Protein AF-N6ZWN7-F1 (afdb_monomer_lite)

Radius of gyration: 34.41 Å; chains: 1; bounding box: 104×47×144 Å

Organism: NCBI:txid1234382

Secondary structure (DSSP, 8-state):
-----------------TTTHHHHHHHHHHHHHTT----HHHHHHHTT--THHHHHHHHHHHHH-GGGHHHHHHHHHHH-GGGHHHHHHHHHHH-GGGHHHHHHHHHHH-GGGHHHHHHHHHHH-GGGHHHHHHHHHHH-GGGHHHHHHHHHHH-GGGHHHHHHHHHHHS-GGGHHHHHHHHHHH-GGGHHHHHHHHHTTS-------------PPPPPPP--------------

Sequence (235 aa):
MRKTLIALSLVGSLSFGTTTALADEALVAALQLAGVELTNAQIAELGAAKGDAIAQAVARLVTASPAKAAAIAAAAVSAAPAQAAAITAAAVTAAPALAATITAAAVTAAPTQATAITAAAVTAAPSQAATITAAAVTAAPAQATAITAAAVTAAPAQAAAVTQAAVAAAPSEQAAAITQAAVGAAPEQAGAIQTAVAAVAPA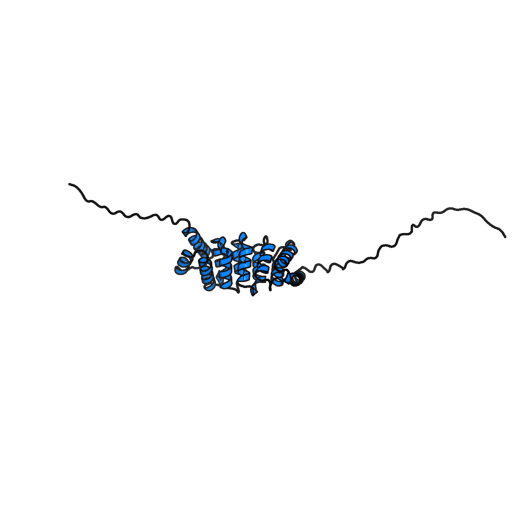SSPASAPNASAPPAPSVPSSNGGAGGNSASPS

Foldseek 3Di:
DDDDDDDDDDDPDPPCPPPPQVLLVQLVVQCVVLVQDDDPVLSVQSSPQDQLSLLQSLLVSCLVPVVSLLSNLLSSCLSPVVNSLSNLLSSCLSPVVCSLSNLLSSCLSHVVCLLSNLLSSCLSRVVCLLSNLLSSCLSHVVCLQSSLLSSCLSHVVCLQSNLLSSCLNHDVVCNVSNLVSSCVSRVVCNVSNVVSNVVNPDCPDPPPDPPPPDDDDDDDDDDDDDDDDDDDDDD

Structure (mmCIF, N/CA/C/O backbone):
data_AF-N6ZWN7-F1
#
_entry.id   AF-N6ZWN7-F1
#
loop_
_atom_site.group_PDB
_atom_site.id
_atom_site.type_symbol
_atom_site.label_atom_id
_atom_site.label_alt_id
_atom_site.label_comp_id
_atom_site.label_asym_id
_atom_site.label_entity_id
_atom_site.label_seq_id
_atom_site.pdbx_PDB_ins_code
_atom_site.Cartn_x
_atom_site.Cartn_y
_atom_site.Cartn_z
_atom_site.occupancy
_atom_site.B_iso_or_equiv
_atom_site.auth_seq_id
_atom_site.auth_comp_id
_atom_site.auth_asym_id
_atom_site.auth_atom_id
_atom_site.pdbx_PDB_model_num
ATOM 1 N N . MET A 1 1 ? 59.901 32.461 -45.302 1.00 39.56 1 MET A N 1
ATOM 2 C CA . MET A 1 1 ? 58.644 33.178 -45.627 1.00 39.56 1 MET A CA 1
ATOM 3 C C . MET A 1 1 ? 57.498 32.225 -45.299 1.00 39.56 1 MET A C 1
ATOM 5 O O . MET A 1 1 ? 57.457 31.155 -45.871 1.00 39.56 1 MET A O 1
ATOM 9 N N . ARG A 1 2 ? 56.896 32.354 -44.113 1.00 43.41 2 ARG A N 1
ATOM 10 C CA . ARG A 1 2 ? 55.601 33.009 -43.832 1.00 43.41 2 ARG A CA 1
ATOM 11 C C . ARG A 1 2 ? 54.365 32.238 -44.345 1.00 43.41 2 ARG A C 1
ATOM 13 O O . ARG A 1 2 ? 54.059 32.306 -45.524 1.00 43.41 2 ARG A O 1
ATOM 20 N N . LYS A 1 3 ? 53.611 31.747 -43.345 1.00 45.84 3 LYS A N 1
ATOM 21 C CA . LYS A 1 3 ? 52.141 31.662 -43.225 1.00 45.84 3 LYS A CA 1
ATOM 22 C C . LYS A 1 3 ? 51.441 30.430 -43.813 1.00 45.84 3 LYS A C 1
ATOM 24 O O . LYS A 1 3 ? 51.004 30.445 -44.955 1.00 45.84 3 LYS A O 1
ATOM 29 N N . THR A 1 4 ? 51.150 29.479 -42.929 1.00 50.81 4 THR A N 1
ATOM 30 C CA . THR A 1 4 ? 49.956 28.628 -43.019 1.00 50.81 4 THR A CA 1
ATOM 31 C C . THR A 1 4 ? 49.083 28.936 -41.807 1.00 50.81 4 THR A C 1
ATOM 33 O O . THR A 1 4 ? 49.456 28.673 -40.666 1.00 50.81 4 THR A O 1
ATOM 36 N N . LEU A 1 5 ? 47.961 29.602 -42.071 1.00 50.19 5 LEU A N 1
ATOM 37 C CA . LEU A 1 5 ? 46.874 29.852 -41.134 1.00 50.19 5 LEU A CA 1
ATOM 38 C C . LEU A 1 5 ? 46.028 28.579 -41.064 1.00 50.19 5 LEU A C 1
ATOM 40 O O . LEU A 1 5 ? 45.501 28.158 -42.090 1.00 50.19 5 LEU A O 1
ATOM 44 N N . ILE A 1 6 ? 45.865 27.999 -39.877 1.00 56.47 6 ILE A N 1
ATOM 45 C CA . ILE A 1 6 ? 44.762 27.075 -39.600 1.00 56.47 6 ILE A CA 1
ATOM 46 C C . ILE A 1 6 ? 43.982 27.674 -38.438 1.00 56.47 6 ILE A C 1
ATOM 48 O O . ILE A 1 6 ? 44.358 27.563 -37.275 1.00 56.47 6 ILE A O 1
ATOM 52 N N . ALA A 1 7 ? 42.910 28.371 -38.801 1.00 51.91 7 ALA A N 1
ATOM 53 C CA . ALA A 1 7 ? 41.784 28.610 -37.926 1.00 51.91 7 ALA A CA 1
ATOM 54 C C . ALA A 1 7 ? 40.823 27.433 -38.112 1.00 51.91 7 ALA A C 1
ATOM 56 O O . ALA A 1 7 ? 40.320 27.231 -39.215 1.00 51.91 7 ALA A O 1
ATOM 57 N N . LEU A 1 8 ? 40.556 26.681 -37.047 1.00 35.88 8 LEU A N 1
ATOM 58 C CA . LEU A 1 8 ? 39.276 26.001 -36.898 1.00 35.88 8 LEU A CA 1
ATOM 59 C C . LEU A 1 8 ? 38.947 25.881 -35.413 1.00 35.88 8 LEU A C 1
ATOM 61 O O . LEU A 1 8 ? 39.350 24.955 -34.715 1.00 35.88 8 LEU A O 1
ATOM 65 N N . SER A 1 9 ? 38.228 26.890 -34.943 1.00 53.00 9 SER A N 1
ATOM 66 C CA . SER A 1 9 ? 37.420 26.844 -33.738 1.00 53.00 9 SER A CA 1
ATOM 67 C C . SER A 1 9 ? 36.384 25.729 -33.876 1.00 53.00 9 SER A C 1
ATOM 69 O O . SER A 1 9 ? 35.673 25.720 -34.877 1.00 53.00 9 SER A O 1
ATOM 71 N N . LEU A 1 10 ? 36.190 24.889 -32.857 1.00 41.81 10 LEU A N 1
ATOM 72 C CA . LEU A 1 10 ? 34.827 24.645 -32.391 1.00 41.81 10 LEU A CA 1
ATOM 73 C C . LEU A 1 10 ? 34.803 24.161 -30.944 1.00 41.81 10 LEU A C 1
ATOM 75 O O . LEU A 1 10 ? 35.435 23.186 -30.554 1.00 41.81 10 LEU A O 1
ATOM 79 N N . VAL A 1 11 ? 34.042 24.924 -30.178 1.00 49.56 11 VAL A N 1
ATOM 80 C CA . VAL A 1 11 ? 33.682 24.762 -28.782 1.00 49.56 11 VAL A CA 1
ATOM 81 C C . VAL A 1 11 ? 33.018 23.400 -28.582 1.00 49.56 11 VAL A C 1
ATOM 83 O O . VAL A 1 11 ? 31.880 23.188 -28.989 1.00 49.56 11 VAL A O 1
ATOM 86 N N . GLY A 1 12 ? 33.728 22.475 -27.940 1.00 38.16 12 GLY A N 1
ATOM 87 C CA . GLY A 1 12 ? 33.109 21.334 -27.278 1.00 38.16 12 GLY A CA 1
ATOM 88 C C . GLY A 1 12 ? 32.526 21.824 -25.963 1.00 38.16 12 GLY A C 1
ATOM 89 O O . GLY A 1 12 ? 33.225 21.870 -24.955 1.00 38.16 12 GLY A O 1
ATOM 90 N N . SER A 1 13 ? 31.277 22.274 -26.000 1.00 49.28 13 SER A N 1
ATOM 91 C CA . SER A 1 13 ? 30.503 22.656 -24.825 1.00 49.28 13 SER A CA 1
ATOM 92 C C . SER A 1 13 ? 30.503 21.499 -23.826 1.00 49.28 13 SER A C 1
ATOM 94 O O . SER A 1 13 ? 29.800 20.509 -24.023 1.00 49.28 13 SER A O 1
ATOM 96 N N . LEU A 1 14 ? 31.269 21.617 -22.738 1.00 45.16 14 LEU A N 1
ATOM 97 C CA . LEU A 1 14 ? 31.008 20.844 -21.528 1.00 45.16 14 LEU A CA 1
ATOM 98 C C . LEU A 1 14 ? 29.687 21.362 -20.950 1.00 45.16 14 LEU A C 1
ATOM 100 O O . LEU A 1 14 ? 29.658 22.245 -20.093 1.00 45.16 14 LEU A O 1
ATOM 104 N N . SER A 1 15 ? 28.576 20.847 -21.471 1.00 47.09 15 SER A N 1
ATOM 105 C CA . SER A 1 15 ? 27.274 20.977 -20.837 1.00 47.09 15 SER A CA 1
ATOM 106 C C . SER A 1 15 ? 27.320 20.181 -19.539 1.00 47.09 15 SER A C 1
ATOM 108 O O . SER A 1 15 ? 27.101 18.973 -19.524 1.00 47.09 15 SER A O 1
ATOM 110 N N . PHE A 1 16 ? 27.610 20.868 -18.437 1.00 44.75 16 PHE A N 1
ATOM 111 C CA . PHE A 1 16 ? 27.315 20.387 -17.094 1.00 44.75 16 PHE A CA 1
ATOM 112 C C . PHE A 1 16 ? 25.791 20.274 -16.935 1.00 44.75 16 PHE A C 1
ATOM 114 O O . PHE A 1 16 ? 25.134 21.143 -16.369 1.00 44.75 16 PHE A O 1
ATOM 121 N N . GLY A 1 17 ? 25.211 19.195 -17.460 1.00 42.59 17 GLY A N 1
ATOM 122 C CA . GLY A 1 17 ? 23.855 18.745 -17.142 1.00 42.59 17 GLY A CA 1
ATOM 123 C C . GLY A 1 17 ? 23.838 17.941 -15.840 1.00 42.59 17 GLY A C 1
ATOM 124 O O . GLY A 1 17 ? 23.260 16.863 -15.790 1.00 42.59 17 GLY A O 1
ATOM 125 N N . THR A 1 18 ? 24.537 18.387 -14.794 1.00 45.53 18 THR A N 1
ATOM 126 C CA . THR A 1 18 ? 24.926 17.516 -13.668 1.00 45.53 18 THR A CA 1
ATOM 127 C C . THR A 1 18 ? 23.929 17.449 -12.512 1.00 45.53 18 THR A C 1
ATOM 129 O O . THR A 1 18 ? 24.294 16.986 -11.439 1.00 45.53 18 THR A O 1
ATOM 132 N N . THR A 1 19 ? 22.673 17.867 -12.682 1.00 51.09 19 THR A N 1
ATOM 133 C CA . THR A 1 19 ? 21.666 17.702 -11.609 1.00 51.09 19 THR A CA 1
ATOM 134 C C . THR A 1 19 ? 20.462 16.855 -11.993 1.00 51.09 19 THR A C 1
ATOM 136 O O . THR A 1 19 ? 19.799 16.339 -11.103 1.00 51.09 19 THR A O 1
ATOM 139 N N . THR A 1 20 ? 20.187 16.654 -13.286 1.00 50.34 20 THR A N 1
ATOM 140 C CA . THR A 1 20 ? 19.020 15.866 -13.733 1.00 50.34 20 THR A CA 1
ATOM 141 C C . THR A 1 20 ? 19.382 14.497 -14.298 1.00 50.34 20 THR A C 1
ATOM 143 O O . THR A 1 20 ? 18.577 13.587 -14.166 1.00 50.34 20 THR A O 1
ATOM 146 N N . ALA A 1 21 ? 20.597 14.305 -14.824 1.00 52.53 21 ALA A N 1
ATOM 147 C CA . ALA A 1 21 ? 21.054 12.991 -15.288 1.00 52.53 21 ALA A CA 1
ATOM 148 C C . ALA A 1 21 ? 21.218 11.972 -14.141 1.00 52.53 21 ALA A C 1
ATOM 150 O O . ALA A 1 21 ? 20.990 10.784 -14.327 1.00 52.53 21 ALA A O 1
ATOM 151 N N . LEU A 1 22 ? 21.558 12.439 -12.933 1.00 52.50 22 LEU A N 1
ATOM 152 C CA . LEU A 1 22 ? 21.875 11.569 -11.795 1.00 52.50 22 LEU A CA 1
ATOM 153 C C . LEU A 1 22 ? 20.647 10.880 -11.180 1.00 52.50 22 LEU A C 1
ATOM 155 O O . LEU A 1 22 ? 20.757 9.747 -10.728 1.00 52.50 22 LEU A O 1
ATOM 159 N N . ALA A 1 23 ? 19.484 11.542 -11.148 1.00 52.81 23 ALA A N 1
ATOM 160 C CA . ALA A 1 23 ? 18.249 10.937 -10.631 1.00 52.81 23 ALA A CA 1
ATOM 161 C C . ALA A 1 23 ? 17.715 9.849 -11.576 1.00 52.81 23 ALA A C 1
ATOM 163 O O . ALA A 1 23 ? 17.153 8.847 -11.138 1.00 52.81 23 ALA A O 1
ATOM 164 N N . ASP A 1 24 ? 17.942 10.052 -12.869 1.00 69.62 24 ASP A N 1
ATOM 165 C CA . ASP A 1 24 ? 17.527 9.155 -13.933 1.00 69.62 24 ASP A CA 1
ATOM 166 C C . ASP A 1 24 ? 18.403 7.891 -13.989 1.00 69.62 24 ASP A C 1
ATOM 168 O O . ASP A 1 24 ? 17.924 6.754 -13.989 1.00 69.62 24 ASP A O 1
ATOM 172 N N . GLU A 1 25 ? 19.717 8.086 -13.866 1.00 75.19 25 GLU A N 1
ATOM 173 C CA . GLU A 1 25 ? 20.678 6.998 -13.713 1.00 75.19 25 GLU A CA 1
ATOM 174 C C . GLU A 1 25 ? 20.460 6.219 -12.409 1.00 75.19 25 GLU A C 1
ATOM 176 O O . GLU A 1 25 ? 20.549 4.993 -12.409 1.00 75.19 25 GLU A O 1
ATOM 181 N N . ALA A 1 26 ? 20.090 6.894 -11.314 1.00 78.75 26 ALA A N 1
ATOM 182 C CA . ALA A 1 26 ? 19.773 6.235 -10.049 1.00 78.75 26 ALA A CA 1
ATOM 183 C C . ALA A 1 26 ? 18.559 5.299 -10.159 1.00 78.75 26 ALA A C 1
ATOM 185 O O . ALA A 1 26 ? 18.574 4.223 -9.561 1.00 78.75 26 ALA A O 1
ATOM 186 N N . LEU A 1 27 ? 17.532 5.659 -10.937 1.00 82.31 27 LEU A N 1
ATOM 187 C CA . LEU A 1 27 ? 16.366 4.802 -11.167 1.00 82.31 27 LEU A CA 1
ATOM 188 C C . LEU A 1 27 ? 16.736 3.554 -11.973 1.00 82.31 27 LEU A C 1
ATOM 190 O O . LEU A 1 27 ? 16.395 2.435 -11.581 1.00 82.31 27 LEU A O 1
ATOM 194 N N . VAL A 1 28 ? 17.462 3.734 -13.078 1.00 85.25 28 VAL A N 1
ATOM 195 C CA . VAL A 1 28 ? 17.930 2.617 -13.911 1.00 85.25 28 VAL A CA 1
ATOM 196 C C . VAL A 1 28 ? 18.867 1.706 -13.112 1.00 85.25 28 VAL A C 1
ATOM 198 O O . VAL A 1 28 ? 18.689 0.486 -13.127 1.00 85.25 28 VAL A O 1
ATOM 201 N N . ALA A 1 29 ? 19.803 2.277 -12.351 1.00 83.56 29 ALA A N 1
ATOM 202 C CA . ALA A 1 29 ? 20.719 1.531 -11.494 1.00 83.56 29 ALA A CA 1
ATOM 203 C C . ALA A 1 29 ? 19.980 0.776 -10.380 1.00 83.56 29 ALA A C 1
ATOM 205 O O . ALA A 1 29 ? 20.278 -0.393 -10.133 1.00 83.56 29 ALA A O 1
ATOM 206 N N . ALA A 1 30 ? 18.983 1.395 -9.740 1.00 84.81 30 ALA A N 1
ATOM 207 C CA . ALA A 1 30 ? 18.173 0.741 -8.716 1.00 84.81 30 ALA A CA 1
ATOM 208 C C . ALA A 1 30 ? 17.387 -0.448 -9.290 1.00 84.81 30 ALA A C 1
ATOM 210 O O . ALA A 1 30 ? 17.319 -1.503 -8.660 1.00 84.81 30 ALA A O 1
ATOM 211 N N . LEU A 1 31 ? 16.838 -0.315 -10.501 1.00 86.12 31 LEU A N 1
ATOM 212 C CA . LEU A 1 31 ? 16.118 -1.395 -11.181 1.00 86.12 31 LEU A CA 1
ATOM 213 C C . LEU A 1 31 ? 17.049 -2.544 -11.588 1.00 86.12 31 LEU A C 1
ATOM 215 O O . LEU A 1 31 ? 16.706 -3.710 -11.390 1.00 86.12 31 LEU A O 1
ATOM 219 N N . GLN A 1 32 ? 18.245 -2.235 -12.088 1.00 86.62 32 GLN A N 1
ATOM 220 C CA . GLN A 1 32 ? 19.255 -3.245 -12.415 1.00 86.62 32 GLN A CA 1
ATOM 221 C C . GLN A 1 32 ? 19.775 -3.964 -11.163 1.00 86.62 32 GLN A C 1
ATOM 223 O O . GLN A 1 32 ? 19.897 -5.188 -11.171 1.00 86.62 32 GLN A O 1
ATOM 228 N N . LEU A 1 33 ? 20.011 -3.236 -10.066 1.00 84.12 33 LEU A N 1
ATOM 229 C CA . LEU A 1 33 ? 20.392 -3.820 -8.775 1.00 84.12 33 LEU A CA 1
ATOM 230 C C . LEU A 1 33 ? 19.281 -4.715 -8.209 1.00 84.12 33 LEU A C 1
ATOM 232 O O . LEU A 1 33 ? 19.559 -5.757 -7.621 1.00 84.12 33 LEU A O 1
ATOM 236 N N . ALA A 1 34 ? 18.021 -4.348 -8.448 1.00 82.75 34 ALA A N 1
ATOM 237 C CA . ALA A 1 34 ? 16.852 -5.167 -8.142 1.00 82.75 34 ALA A CA 1
ATOM 238 C C . ALA A 1 34 ? 16.681 -6.375 -9.095 1.00 82.75 34 ALA A C 1
ATOM 240 O O . ALA A 1 34 ? 15.693 -7.111 -9.006 1.00 82.75 34 ALA A O 1
ATOM 241 N N . GLY A 1 35 ? 17.630 -6.596 -10.013 1.00 82.31 35 GLY A N 1
ATOM 242 C CA . GLY A 1 35 ? 17.638 -7.711 -10.955 1.00 82.31 35 GLY A CA 1
ATOM 243 C C . GLY A 1 35 ? 16.568 -7.595 -12.038 1.00 82.31 35 GLY A C 1
ATOM 244 O O . GLY A 1 35 ? 16.108 -8.618 -12.555 1.00 82.31 35 GLY A O 1
ATOM 245 N N . VAL A 1 36 ? 16.101 -6.384 -12.344 1.00 84.75 36 VAL A N 1
ATOM 246 C CA . VAL A 1 36 ? 15.172 -6.132 -13.446 1.00 84.75 36 VAL A CA 1
ATOM 247 C C . VAL A 1 36 ? 15.985 -5.951 -14.722 1.00 84.75 36 VAL A C 1
ATOM 249 O O . VAL A 1 36 ? 16.736 -4.989 -14.863 1.00 84.75 36 VAL A O 1
ATOM 252 N N . GLU A 1 37 ? 15.847 -6.892 -15.654 1.00 83.19 37 GLU A N 1
ATOM 253 C CA . GLU A 1 37 ? 16.480 -6.777 -16.965 1.00 83.19 37 GLU A CA 1
ATOM 254 C C . GLU A 1 37 ? 15.739 -5.726 -17.790 1.00 83.19 37 GLU A C 1
ATOM 256 O O . GLU A 1 37 ? 14.559 -5.880 -18.109 1.00 83.19 37 GLU A O 1
ATOM 261 N N . LEU A 1 38 ? 16.435 -4.634 -18.103 1.00 81.81 38 LEU A N 1
ATOM 262 C CA . LEU A 1 38 ? 15.902 -3.531 -18.891 1.00 81.81 38 LEU A CA 1
ATOM 263 C C . LEU A 1 38 ? 16.460 -3.594 -20.312 1.00 81.81 38 LEU A C 1
ATOM 265 O O . LEU A 1 38 ? 17.668 -3.685 -20.527 1.00 81.81 38 LEU A O 1
ATOM 269 N N . THR A 1 39 ? 15.574 -3.492 -21.294 1.00 84.00 39 THR A N 1
ATOM 270 C CA . THR A 1 39 ? 15.952 -3.271 -22.692 1.00 84.00 39 THR A CA 1
ATOM 271 C C . THR A 1 39 ? 16.472 -1.845 -22.889 1.00 84.00 39 THR A C 1
ATOM 273 O O . THR A 1 39 ? 16.094 -0.929 -22.160 1.00 84.00 39 THR A O 1
ATOM 276 N N . ASN A 1 40 ? 17.270 -1.615 -23.936 1.00 79.38 40 ASN A N 1
ATOM 277 C CA . ASN A 1 40 ? 17.755 -0.268 -24.273 1.00 79.38 40 ASN A CA 1
ATOM 278 C C . ASN A 1 40 ? 16.614 0.747 -24.471 1.00 79.38 40 ASN A C 1
ATOM 280 O O . ASN A 1 40 ? 16.767 1.915 -24.129 1.00 79.38 40 ASN A O 1
ATOM 284 N N . ALA A 1 41 ? 15.459 0.301 -24.980 1.00 80.12 41 ALA A N 1
ATOM 285 C CA . ALA A 1 41 ? 14.275 1.145 -25.118 1.00 80.12 41 ALA A CA 1
ATOM 286 C C . ALA A 1 41 ? 13.686 1.541 -23.753 1.00 80.12 41 ALA A C 1
ATOM 288 O O . ALA A 1 41 ? 13.363 2.705 -23.550 1.00 80.12 41 ALA A O 1
ATOM 289 N N . GLN A 1 42 ? 13.607 0.605 -22.800 1.00 82.81 42 GLN A N 1
ATOM 290 C CA . GLN A 1 42 ? 13.139 0.885 -21.437 1.00 82.81 42 GLN A CA 1
ATOM 291 C C . GLN A 1 42 ? 14.114 1.783 -20.671 1.00 82.81 42 GLN A C 1
ATOM 293 O O . GLN A 1 42 ? 13.674 2.665 -19.943 1.00 82.81 42 GLN A O 1
ATOM 298 N N . ILE A 1 43 ? 15.424 1.600 -20.862 1.00 78.88 43 ILE A N 1
ATOM 299 C CA . ILE A 1 43 ? 16.447 2.480 -20.280 1.00 78.88 43 ILE A CA 1
ATOM 300 C C . ILE A 1 43 ? 16.306 3.898 -20.836 1.00 78.88 43 ILE A C 1
ATOM 302 O O . ILE A 1 43 ? 16.361 4.848 -20.069 1.00 78.88 43 ILE A O 1
ATOM 306 N N . ALA A 1 44 ? 16.087 4.054 -22.145 1.00 75.38 44 ALA A N 1
ATOM 307 C CA . ALA A 1 44 ? 15.884 5.368 -22.752 1.00 75.38 44 ALA A CA 1
ATOM 308 C C . ALA A 1 44 ? 14.571 6.031 -22.302 1.00 75.38 44 ALA A C 1
ATOM 310 O O . ALA A 1 44 ? 14.528 7.245 -22.123 1.00 75.38 44 ALA A O 1
ATOM 311 N N . GLU A 1 45 ? 13.509 5.243 -22.116 1.00 78.25 45 GLU A N 1
ATOM 312 C CA . GLU A 1 45 ? 12.218 5.737 -21.636 1.00 78.25 45 GLU A CA 1
ATOM 313 C C . GLU A 1 45 ? 12.294 6.194 -20.178 1.00 78.25 45 GLU A C 1
ATOM 315 O O . GLU A 1 45 ? 11.879 7.312 -19.879 1.00 78.25 45 GLU A O 1
ATOM 320 N N . LEU A 1 46 ? 12.852 5.358 -19.293 1.00 78.38 46 LEU A N 1
ATOM 321 C CA . LEU A 1 46 ? 13.116 5.720 -17.900 1.00 78.38 46 LEU A CA 1
ATOM 322 C C . LEU A 1 46 ? 14.031 6.947 -17.858 1.00 78.38 46 LEU A C 1
ATOM 324 O O . LEU A 1 46 ? 13.626 7.926 -17.247 1.00 78.38 46 LEU A O 1
ATOM 328 N N . GLY A 1 47 ? 15.099 6.913 -18.672 1.00 73.38 47 GLY A N 1
ATOM 329 C CA . GLY A 1 47 ? 16.091 7.955 -18.988 1.00 73.38 47 GLY A CA 1
ATOM 330 C C . GLY A 1 47 ? 15.551 9.360 -19.267 1.00 73.38 47 GLY A C 1
ATOM 331 O O . GLY A 1 47 ? 16.261 10.360 -19.139 1.00 73.38 47 GLY A O 1
ATOM 332 N N . ALA A 1 48 ? 14.321 9.429 -19.771 1.00 72.38 48 ALA A N 1
ATOM 333 C CA . ALA A 1 48 ? 13.660 10.661 -20.182 1.00 72.38 48 ALA A CA 1
ATOM 334 C C . ALA A 1 48 ? 12.414 10.966 -19.337 1.00 72.38 48 ALA A C 1
ATOM 336 O O . ALA A 1 48 ? 11.810 12.038 -19.491 1.00 72.38 48 ALA A O 1
ATOM 337 N N . ALA A 1 49 ? 11.998 10.034 -18.478 1.00 77.56 49 ALA A N 1
ATOM 338 C CA . ALA A 1 49 ? 10.758 10.116 -17.737 1.00 77.56 49 ALA A CA 1
ATOM 339 C C . ALA A 1 49 ? 10.880 11.1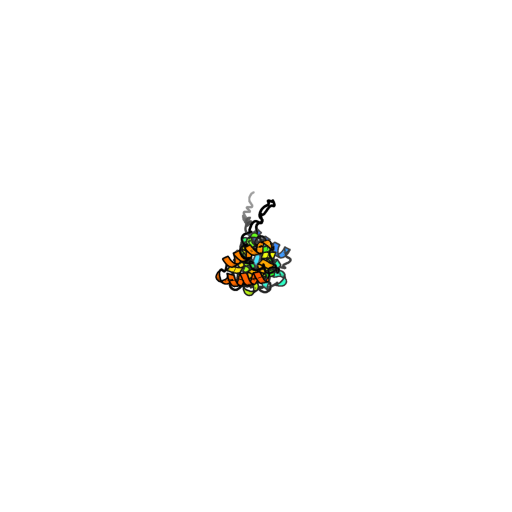33 -16.598 1.00 77.56 49 ALA A C 1
ATOM 341 O O . ALA A 1 49 ? 11.659 10.988 -15.664 1.00 77.56 49 ALA A O 1
ATOM 342 N N . LYS A 1 50 ? 10.039 12.169 -16.637 1.00 74.25 50 LYS A N 1
ATOM 343 C CA . LYS A 1 50 ? 9.937 13.170 -15.570 1.00 74.25 50 LYS A CA 1
ATOM 344 C C . LYS A 1 50 ? 8.538 13.192 -14.981 1.00 74.25 50 LYS A C 1
ATOM 346 O O . LYS A 1 50 ? 7.552 13.090 -15.710 1.00 74.25 50 LYS A O 1
ATOM 351 N N . GLY A 1 51 ? 8.465 13.370 -13.662 1.00 77.50 51 GLY A N 1
ATOM 352 C CA . GLY A 1 51 ? 7.197 13.456 -12.937 1.00 77.50 51 GLY A CA 1
ATOM 353 C C . GLY A 1 51 ? 6.315 12.238 -13.212 1.00 77.50 51 GLY A C 1
ATOM 354 O O . GLY A 1 51 ? 6.747 11.102 -13.019 1.00 77.50 51 GLY A O 1
ATOM 355 N N . ASP A 1 52 ? 5.107 12.475 -13.721 1.00 78.44 52 ASP A N 1
ATOM 356 C CA . ASP A 1 52 ? 4.107 11.432 -13.984 1.00 78.44 52 ASP A CA 1
ATOM 357 C C . ASP A 1 52 ? 4.553 10.386 -15.017 1.00 78.44 52 ASP A C 1
ATOM 359 O O . ASP A 1 52 ? 4.067 9.252 -15.002 1.00 78.44 52 ASP A O 1
ATOM 363 N N . ALA A 1 53 ? 5.512 10.716 -15.889 1.00 85.81 53 ALA A N 1
ATOM 364 C CA . ALA A 1 53 ? 6.050 9.756 -16.850 1.00 85.81 53 ALA A CA 1
ATOM 365 C C . ALA A 1 53 ? 6.775 8.584 -16.159 1.00 85.81 53 ALA A C 1
ATOM 367 O O . ALA A 1 53 ? 6.747 7.470 -16.680 1.00 85.81 53 ALA A O 1
ATOM 368 N N . ILE A 1 54 ? 7.354 8.800 -14.968 1.00 86.69 54 ILE A N 1
ATOM 369 C CA . ILE A 1 54 ? 8.024 7.742 -14.191 1.00 86.69 54 ILE A CA 1
ATOM 370 C C . ILE A 1 54 ? 7.004 6.682 -13.775 1.00 86.69 54 ILE A C 1
ATOM 372 O O . ILE A 1 54 ? 7.233 5.487 -13.948 1.00 86.69 54 ILE A O 1
ATOM 376 N N . ALA A 1 55 ? 5.841 7.112 -13.281 1.00 90.94 55 ALA A N 1
ATOM 377 C CA . ALA A 1 55 ? 4.778 6.207 -12.862 1.00 90.94 55 ALA A CA 1
ATOM 378 C C . ALA A 1 55 ? 4.257 5.359 -14.039 1.00 90.94 55 ALA A C 1
ATOM 380 O O . ALA A 1 55 ? 4.034 4.157 -13.893 1.00 90.94 55 ALA A O 1
ATOM 381 N N . GLN A 1 56 ? 4.134 5.952 -15.231 1.00 89.69 56 GLN A N 1
ATOM 382 C CA . GLN A 1 56 ? 3.716 5.225 -16.435 1.00 89.69 56 GLN A CA 1
ATOM 383 C C . GLN A 1 56 ? 4.765 4.215 -16.916 1.00 89.69 56 GLN A C 1
ATOM 385 O O . GLN A 1 56 ? 4.407 3.089 -17.270 1.00 89.69 56 GLN A O 1
ATOM 390 N N . ALA A 1 57 ? 6.046 4.591 -16.909 1.00 90.19 57 ALA A N 1
ATOM 391 C CA . ALA A 1 57 ? 7.137 3.683 -17.256 1.00 90.19 57 ALA A CA 1
ATOM 392 C C . ALA A 1 57 ? 7.194 2.496 -16.279 1.00 90.19 57 ALA A C 1
ATOM 394 O O . ALA A 1 57 ? 7.291 1.341 -16.699 1.00 90.19 57 ALA A O 1
ATOM 395 N N . VAL A 1 58 ? 7.017 2.759 -14.978 1.00 91.50 58 VAL A N 1
ATOM 396 C CA . VAL A 1 58 ? 6.897 1.716 -13.951 1.00 91.50 58 VAL A CA 1
ATOM 397 C C . VAL A 1 58 ? 5.705 0.799 -14.222 1.00 91.50 58 VAL A C 1
ATOM 399 O O . VAL A 1 58 ? 5.872 -0.417 -14.201 1.00 91.50 58 VAL A O 1
ATOM 402 N N . ALA A 1 59 ? 4.522 1.335 -14.531 1.00 94.06 59 ALA A N 1
ATOM 403 C CA . ALA A 1 59 ? 3.350 0.516 -14.853 1.00 94.06 59 ALA A CA 1
ATOM 404 C C . ALA A 1 59 ? 3.591 -0.405 -16.061 1.00 94.06 59 ALA A C 1
ATOM 406 O O . ALA A 1 59 ? 3.223 -1.584 -16.028 1.00 94.06 59 ALA A O 1
ATOM 407 N N . ARG A 1 60 ? 4.255 0.097 -17.110 1.00 92.88 60 ARG A N 1
ATOM 408 C CA . ARG A 1 60 ? 4.649 -0.715 -18.274 1.00 92.88 60 ARG A CA 1
ATOM 409 C C . ARG A 1 60 ? 5.619 -1.825 -17.882 1.00 92.88 60 ARG A C 1
ATOM 411 O O . ARG A 1 60 ? 5.430 -2.969 -18.293 1.00 92.88 60 ARG A O 1
ATOM 418 N N . LEU A 1 61 ? 6.611 -1.517 -17.052 1.00 91.38 61 LEU A N 1
ATOM 419 C CA . LEU A 1 61 ? 7.592 -2.491 -16.582 1.00 91.38 61 LEU A CA 1
ATOM 420 C C . LEU A 1 61 ? 6.956 -3.566 -15.686 1.00 91.38 61 LEU A C 1
ATOM 422 O O . LEU A 1 61 ? 7.233 -4.751 -15.856 1.00 91.38 61 LEU A O 1
ATOM 426 N N . VAL A 1 62 ? 6.042 -3.173 -14.796 1.00 94.19 62 VAL A N 1
ATOM 427 C CA . VAL A 1 62 ? 5.240 -4.090 -13.971 1.00 94.19 62 VAL A CA 1
ATOM 428 C C . VAL A 1 62 ? 4.371 -4.994 -14.845 1.00 94.19 62 VAL A C 1
ATOM 430 O O . VAL A 1 62 ? 4.322 -6.196 -14.608 1.00 94.19 62 VAL A O 1
ATOM 433 N N . THR A 1 63 ? 3.741 -4.448 -15.888 1.00 93.88 63 THR A N 1
ATOM 434 C CA . THR A 1 63 ? 2.929 -5.230 -16.837 1.00 93.88 63 THR A CA 1
ATOM 435 C C . THR A 1 63 ? 3.782 -6.242 -17.604 1.00 93.88 63 THR A C 1
ATOM 437 O O . THR A 1 63 ? 3.383 -7.392 -17.773 1.00 93.88 63 THR A O 1
ATOM 440 N N . ALA A 1 64 ? 4.973 -5.832 -18.047 1.00 90.00 64 ALA A N 1
ATOM 441 C CA . ALA A 1 64 ? 5.904 -6.695 -18.768 1.00 90.00 64 ALA A CA 1
ATOM 442 C C . ALA A 1 64 ? 6.563 -7.751 -17.866 1.00 90.00 64 ALA A C 1
ATOM 444 O O . ALA A 1 64 ? 7.013 -8.789 -18.347 1.00 90.00 64 ALA A O 1
ATOM 445 N N . SER A 1 65 ? 6.666 -7.496 -16.561 1.00 90.75 65 SER A N 1
ATOM 446 C CA . SER A 1 65 ? 7.308 -8.395 -15.598 1.00 90.75 65 SER A CA 1
ATOM 447 C C . SER A 1 65 ? 6.573 -8.428 -14.251 1.00 90.75 65 SER A C 1
ATOM 449 O O . SER A 1 65 ? 7.134 -7.997 -13.237 1.00 90.75 65 SER A O 1
ATOM 451 N N . PRO A 1 66 ? 5.354 -9.006 -14.181 1.00 90.75 66 PRO A N 1
ATOM 452 C CA . PRO A 1 66 ? 4.550 -8.996 -12.955 1.00 90.75 66 PRO A CA 1
ATOM 453 C C . PRO A 1 66 ? 5.249 -9.675 -11.774 1.00 90.75 66 PRO A C 1
ATOM 455 O O . PRO A 1 66 ? 5.166 -9.208 -10.643 1.00 90.75 66 PRO A O 1
ATOM 458 N N . ALA A 1 67 ? 6.032 -10.728 -12.035 1.00 91.56 67 ALA A N 1
ATOM 459 C CA . ALA A 1 67 ? 6.820 -11.421 -11.013 1.00 91.56 67 ALA A CA 1
ATOM 460 C C . ALA A 1 67 ? 7.856 -10.517 -10.311 1.00 91.56 67 ALA A C 1
ATOM 462 O O . ALA A 1 67 ? 8.301 -10.832 -9.211 1.00 91.56 67 ALA A O 1
ATOM 463 N N . LYS A 1 68 ? 8.237 -9.391 -10.930 1.00 93.19 68 LYS A N 1
ATOM 464 C CA . LYS A 1 68 ? 9.184 -8.408 -10.384 1.00 93.19 68 LYS A CA 1
ATOM 465 C C . LYS A 1 68 ? 8.494 -7.129 -9.900 1.00 93.19 68 LYS A C 1
ATOM 467 O O . LYS A 1 68 ? 9.187 -6.192 -9.516 1.00 93.19 68 LYS A O 1
ATOM 472 N N . ALA A 1 69 ? 7.160 -7.070 -9.883 1.00 94.25 69 ALA A N 1
ATOM 473 C CA . ALA A 1 69 ? 6.414 -5.837 -9.624 1.00 94.25 69 ALA A CA 1
ATOM 474 C C . ALA A 1 69 ? 6.809 -5.137 -8.313 1.00 94.25 69 ALA A C 1
ATOM 476 O O . ALA A 1 69 ? 7.005 -3.925 -8.288 1.00 94.25 69 ALA A O 1
ATOM 477 N N . ALA A 1 70 ? 6.987 -5.908 -7.239 1.00 94.88 70 ALA A N 1
ATOM 478 C CA . ALA A 1 70 ? 7.400 -5.383 -5.941 1.00 94.88 70 ALA A CA 1
ATOM 479 C C . ALA A 1 70 ? 8.820 -4.793 -5.969 1.00 94.88 70 ALA A C 1
ATOM 481 O O . ALA A 1 70 ? 9.055 -3.714 -5.433 1.00 94.88 70 ALA A O 1
ATOM 482 N N . ALA A 1 71 ? 9.752 -5.473 -6.642 1.00 94.19 71 ALA A N 1
ATOM 483 C CA . ALA A 1 71 ? 11.133 -5.023 -6.788 1.00 94.19 71 ALA A CA 1
ATOM 484 C C . ALA A 1 71 ? 11.217 -3.748 -7.642 1.00 94.19 71 ALA A C 1
ATOM 486 O O . ALA A 1 71 ? 11.908 -2.801 -7.273 1.00 94.19 71 ALA A O 1
ATOM 487 N N . ILE A 1 72 ? 10.446 -3.695 -8.734 1.00 94.06 72 ILE A N 1
ATOM 488 C CA . ILE A 1 72 ? 10.316 -2.514 -9.592 1.00 94.06 72 ILE A CA 1
ATOM 489 C C . ILE A 1 72 ? 9.784 -1.322 -8.788 1.00 94.06 72 ILE A C 1
ATOM 491 O O . ILE A 1 72 ? 10.372 -0.243 -8.828 1.00 94.06 72 ILE A O 1
ATOM 495 N N . ALA A 1 73 ? 8.695 -1.516 -8.039 1.00 95.62 73 ALA A N 1
ATOM 496 C CA . ALA A 1 73 ? 8.095 -0.458 -7.234 1.00 95.62 73 ALA A CA 1
ATOM 497 C C . ALA A 1 73 ? 9.045 0.034 -6.134 1.00 95.62 73 ALA A C 1
ATOM 499 O O . ALA A 1 73 ? 9.222 1.239 -5.996 1.00 95.62 73 ALA A O 1
ATOM 500 N N . ALA A 1 74 ? 9.703 -0.867 -5.397 1.00 94.88 74 ALA A N 1
ATOM 501 C CA . ALA A 1 74 ? 10.665 -0.490 -4.361 1.00 94.88 74 ALA A CA 1
ATOM 502 C C . ALA A 1 74 ? 11.853 0.298 -4.927 1.00 94.88 74 ALA A C 1
ATOM 504 O O . ALA A 1 74 ? 12.204 1.343 -4.381 1.00 94.88 74 ALA A O 1
ATOM 505 N N . ALA A 1 75 ? 12.438 -0.163 -6.036 1.00 91.75 75 ALA A N 1
ATOM 506 C CA . ALA A 1 75 ? 13.534 0.533 -6.704 1.00 91.75 75 ALA A CA 1
ATOM 507 C C . ALA A 1 75 ? 13.108 1.934 -7.163 1.00 91.75 75 ALA A C 1
ATOM 509 O O . ALA A 1 75 ? 13.795 2.917 -6.886 1.00 91.75 75 ALA A O 1
ATOM 510 N N . ALA A 1 76 ? 11.938 2.038 -7.797 1.00 91.62 76 ALA A N 1
ATOM 511 C CA . ALA A 1 76 ? 11.426 3.310 -8.284 1.00 91.62 76 ALA A CA 1
ATOM 512 C C . ALA A 1 76 ? 11.079 4.287 -7.154 1.00 91.62 76 ALA A C 1
ATOM 514 O O . ALA A 1 76 ? 11.429 5.462 -7.224 1.00 91.62 76 ALA A O 1
ATOM 515 N N . VAL A 1 77 ? 10.450 3.801 -6.085 1.00 94.19 77 VAL A N 1
ATOM 516 C CA . VAL A 1 77 ? 10.141 4.596 -4.889 1.00 94.19 77 VAL A CA 1
ATOM 517 C C . VAL A 1 77 ? 11.414 5.039 -4.169 1.00 94.19 77 VAL A C 1
ATOM 519 O O . VAL A 1 77 ? 11.480 6.173 -3.708 1.00 94.19 77 VAL A O 1
ATOM 522 N N . SER A 1 78 ? 12.437 4.185 -4.095 1.00 91.81 78 SER A N 1
ATOM 523 C CA . SER A 1 78 ? 13.720 4.532 -3.477 1.00 91.81 78 SER A CA 1
ATOM 524 C C . SER A 1 78 ? 14.455 5.626 -4.256 1.00 91.81 78 SER A C 1
ATOM 526 O O . SER A 1 78 ? 14.997 6.547 -3.645 1.00 91.81 78 SER A O 1
ATOM 528 N N . ALA A 1 79 ? 14.432 5.560 -5.590 1.00 88.00 79 ALA A N 1
ATOM 529 C CA . ALA A 1 79 ? 15.036 6.571 -6.456 1.00 88.00 79 ALA A CA 1
ATOM 530 C C . ALA A 1 79 ? 14.238 7.887 -6.479 1.00 88.00 79 ALA A C 1
ATOM 532 O O . ALA A 1 79 ? 14.822 8.967 -6.567 1.00 88.00 79 ALA A O 1
ATOM 533 N N . ALA A 1 80 ? 12.909 7.809 -6.369 1.00 88.50 80 ALA A N 1
ATOM 534 C CA . ALA A 1 80 ? 12.005 8.951 -6.457 1.00 88.50 80 ALA A CA 1
ATOM 535 C C . ALA A 1 80 ? 10.966 8.974 -5.307 1.00 88.50 80 ALA A C 1
ATOM 537 O O . ALA A 1 80 ? 9.762 8.836 -5.552 1.00 88.50 80 ALA A O 1
ATOM 538 N N . PRO A 1 81 ? 11.383 9.188 -4.036 1.00 90.50 81 PRO A N 1
ATOM 539 C CA . PRO A 1 81 ? 10.471 9.118 -2.889 1.00 90.50 81 PRO A CA 1
ATOM 540 C C . PRO A 1 81 ? 9.337 10.147 -2.932 1.00 90.50 81 PRO A C 1
ATOM 542 O O . PRO A 1 81 ? 8.240 9.880 -2.449 1.00 90.50 81 PRO A O 1
ATOM 545 N N . ALA A 1 82 ? 9.566 11.318 -3.537 1.00 90.31 82 ALA A N 1
ATOM 546 C CA . ALA A 1 82 ? 8.533 12.346 -3.688 1.00 90.31 82 ALA A CA 1
ATOM 547 C C . ALA A 1 82 ? 7.394 11.907 -4.632 1.00 90.31 82 ALA A C 1
ATOM 549 O O . ALA A 1 82 ? 6.283 12.424 -4.548 1.00 90.31 82 ALA A O 1
ATOM 550 N N . GLN A 1 83 ? 7.654 10.935 -5.508 1.00 92.12 83 GLN A N 1
ATOM 551 C CA . GLN A 1 83 ? 6.713 10.371 -6.472 1.00 92.12 83 GLN A CA 1
ATOM 552 C C . GLN A 1 83 ? 6.146 9.023 -6.000 1.00 92.12 83 GLN A C 1
ATOM 554 O O . GLN A 1 83 ? 5.415 8.369 -6.746 1.00 92.12 83 GLN A O 1
ATOM 559 N N . ALA A 1 84 ? 6.447 8.599 -4.767 1.00 95.06 84 ALA A N 1
ATOM 560 C CA . ALA A 1 84 ? 6.155 7.250 -4.294 1.00 95.06 84 ALA A CA 1
ATOM 561 C C . ALA A 1 84 ? 4.672 6.864 -4.397 1.00 95.06 84 ALA A C 1
ATOM 563 O O . ALA A 1 84 ? 4.348 5.743 -4.793 1.00 95.06 84 ALA A O 1
ATOM 564 N N . ALA A 1 85 ? 3.767 7.799 -4.098 1.00 97.00 85 ALA A N 1
ATOM 565 C CA . ALA A 1 85 ? 2.327 7.589 -4.224 1.00 97.00 85 ALA A CA 1
ATOM 566 C C . ALA A 1 85 ? 1.907 7.324 -5.682 1.00 97.00 85 ALA A C 1
ATOM 568 O O . ALA A 1 85 ? 1.209 6.348 -5.952 1.00 97.00 85 ALA A O 1
ATOM 569 N N . ALA A 1 86 ? 2.380 8.142 -6.628 1.00 96.25 86 ALA A N 1
ATOM 570 C CA . ALA A 1 86 ? 2.066 7.994 -8.050 1.00 96.25 86 ALA A CA 1
ATOM 571 C C . ALA A 1 86 ? 2.642 6.693 -8.629 1.00 96.25 86 ALA A C 1
ATOM 573 O O . ALA A 1 86 ? 1.939 5.952 -9.316 1.00 96.25 86 ALA A O 1
ATOM 574 N N . ILE A 1 87 ? 3.898 6.378 -8.292 1.00 95.94 87 ILE A N 1
ATOM 575 C CA . ILE A 1 87 ? 4.569 5.132 -8.685 1.00 95.94 87 ILE A CA 1
ATOM 576 C C . ILE A 1 87 ? 3.786 3.919 -8.173 1.00 95.94 87 ILE A C 1
ATOM 578 O O . ILE A 1 87 ? 3.504 2.997 -8.938 1.00 95.94 87 ILE A O 1
ATOM 582 N N . THR A 1 88 ? 3.391 3.938 -6.898 1.00 98.00 88 THR A N 1
ATOM 583 C CA . THR A 1 88 ? 2.636 2.838 -6.287 1.00 98.00 88 THR A CA 1
ATOM 584 C C . THR A 1 88 ? 1.265 2.689 -6.935 1.00 98.00 88 THR A C 1
ATOM 586 O O . THR A 1 88 ? 0.910 1.580 -7.319 1.00 98.00 88 THR A O 1
ATOM 589 N N . ALA A 1 89 ? 0.506 3.774 -7.118 1.00 98.00 89 ALA A N 1
ATOM 590 C CA . ALA A 1 89 ? -0.801 3.712 -7.775 1.00 98.00 89 ALA A CA 1
ATOM 591 C C . ALA A 1 89 ? -0.707 3.120 -9.186 1.00 98.00 89 ALA A C 1
ATOM 593 O O . ALA A 1 89 ? -1.508 2.259 -9.550 1.00 98.00 89 ALA A O 1
ATOM 594 N N . ALA A 1 90 ? 0.289 3.539 -9.968 1.00 96.88 90 ALA A N 1
ATOM 595 C CA . ALA A 1 90 ? 0.481 3.048 -11.325 1.00 96.88 90 ALA A CA 1
ATOM 596 C C . ALA A 1 90 ? 0.898 1.565 -11.349 1.00 96.88 90 ALA A C 1
ATOM 598 O O . ALA A 1 90 ? 0.343 0.784 -12.123 1.00 96.88 90 ALA A O 1
ATOM 599 N N . ALA A 1 91 ? 1.803 1.151 -10.456 1.00 97.38 91 ALA A N 1
ATOM 600 C CA . ALA A 1 91 ? 2.193 -0.250 -10.299 1.00 97.38 91 ALA A CA 1
ATOM 601 C C . ALA A 1 91 ? 1.017 -1.138 -9.850 1.00 97.38 91 ALA A C 1
ATOM 603 O O . ALA A 1 91 ? 0.800 -2.210 -10.415 1.00 97.38 91 ALA A O 1
ATOM 604 N N . VAL A 1 92 ? 0.227 -0.684 -8.873 1.00 98.38 92 VAL A N 1
ATOM 605 C CA . VAL A 1 92 ? -0.968 -1.389 -8.383 1.00 98.38 92 VAL A CA 1
ATOM 606 C C . VAL A 1 92 ? -2.034 -1.482 -9.471 1.00 98.38 92 VAL A C 1
ATOM 608 O O . VAL A 1 92 ? -2.621 -2.542 -9.646 1.00 98.38 92 VAL A O 1
ATOM 611 N N . THR A 1 93 ? -2.250 -0.418 -10.244 1.00 97.81 93 THR A N 1
ATOM 612 C CA . THR A 1 93 ? -3.191 -0.434 -11.378 1.00 97.81 93 THR A CA 1
ATOM 613 C C . THR A 1 93 ? -2.761 -1.446 -12.441 1.00 97.81 93 THR A C 1
ATOM 615 O O . THR A 1 93 ? -3.600 -2.157 -12.990 1.00 97.81 93 THR A O 1
ATOM 618 N N . ALA A 1 94 ? -1.456 -1.547 -12.711 1.00 96.44 94 ALA A N 1
ATOM 619 C CA . ALA A 1 94 ? -0.905 -2.513 -13.659 1.00 96.44 94 ALA A CA 1
ATOM 620 C C . ALA A 1 94 ? -1.002 -3.967 -13.164 1.00 96.44 94 ALA A C 1
ATOM 622 O O . ALA A 1 94 ? -1.205 -4.876 -13.968 1.00 96.44 94 ALA A O 1
ATOM 623 N N . ALA A 1 95 ? -0.876 -4.201 -11.854 1.00 96.81 95 ALA A N 1
ATOM 624 C CA . ALA A 1 95 ? -0.979 -5.532 -11.257 1.00 96.81 95 ALA A CA 1
ATOM 625 C C . ALA A 1 95 ? -1.808 -5.533 -9.952 1.00 96.81 95 ALA A C 1
ATOM 627 O O . ALA A 1 95 ? -1.246 -5.717 -8.867 1.00 96.81 95 ALA A O 1
ATOM 628 N N . PRO A 1 96 ? -3.152 -5.418 -10.025 1.00 96.62 96 PRO A N 1
ATOM 629 C CA . PRO A 1 96 ? -4.001 -5.288 -8.833 1.00 96.62 96 PRO A CA 1
ATOM 630 C C . PRO A 1 96 ? -3.937 -6.501 -7.900 1.00 96.62 96 PRO A C 1
ATOM 632 O O . PRO A 1 96 ? -4.025 -6.371 -6.681 1.00 96.62 96 PRO A O 1
ATOM 635 N N . ALA A 1 97 ? -3.722 -7.696 -8.459 1.00 96.75 97 ALA A N 1
ATOM 636 C CA . ALA A 1 97 ? -3.551 -8.924 -7.683 1.00 96.75 97 ALA A CA 1
ATOM 637 C C . ALA A 1 97 ? -2.299 -8.899 -6.784 1.00 96.75 97 ALA A C 1
ATOM 639 O O . ALA A 1 97 ? -2.248 -9.611 -5.786 1.00 96.75 97 ALA A O 1
ATOM 640 N N . LEU A 1 98 ? -1.307 -8.065 -7.115 1.00 97.88 98 LEU A N 1
ATOM 641 C CA . LEU A 1 98 ? -0.054 -7.912 -6.373 1.00 97.88 98 LEU A CA 1
ATOM 642 C C . LEU A 1 98 ? -0.042 -6.655 -5.493 1.00 97.88 98 LEU A C 1
ATOM 644 O O . LEU A 1 98 ? 1.009 -6.301 -4.958 1.00 97.88 98 LEU A O 1
ATOM 648 N N . ALA A 1 99 ? -1.189 -5.983 -5.327 1.00 97.94 99 ALA A N 1
ATOM 649 C CA . ALA A 1 99 ? -1.260 -4.676 -4.682 1.00 97.94 99 ALA A CA 1
ATOM 650 C C . ALA A 1 99 ? -0.620 -4.656 -3.288 1.00 97.94 99 ALA A C 1
ATOM 652 O O . ALA A 1 99 ? 0.216 -3.804 -3.016 1.00 97.94 99 ALA A O 1
ATOM 653 N N . ALA A 1 100 ? -0.934 -5.638 -2.440 1.00 98.25 100 ALA A N 1
ATOM 654 C CA . ALA A 1 100 ? -0.368 -5.736 -1.096 1.00 98.25 100 ALA A CA 1
ATOM 655 C C . ALA A 1 100 ? 1.168 -5.857 -1.108 1.00 98.25 100 ALA A C 1
ATOM 657 O O . ALA A 1 100 ? 1.853 -5.161 -0.360 1.00 98.25 100 ALA A O 1
ATOM 658 N N . THR A 1 101 ? 1.726 -6.696 -1.985 1.00 98.25 101 THR A N 1
ATOM 659 C CA . THR A 1 101 ? 3.180 -6.895 -2.089 1.00 98.25 101 THR A CA 1
ATOM 660 C C . THR A 1 101 ? 3.882 -5.658 -2.648 1.00 98.25 101 THR A C 1
ATOM 662 O O . THR A 1 101 ? 4.946 -5.284 -2.158 1.00 98.25 101 THR A O 1
ATOM 665 N N . ILE A 1 102 ? 3.275 -4.996 -3.638 1.00 98.50 102 ILE A N 1
ATOM 666 C CA . ILE A 1 102 ? 3.763 -3.726 -4.192 1.00 98.50 102 ILE A CA 1
ATOM 667 C C . ILE A 1 102 ? 3.769 -2.646 -3.106 1.00 98.50 102 ILE A C 1
ATOM 669 O O . ILE A 1 102 ? 4.783 -1.976 -2.918 1.00 98.50 102 ILE A O 1
ATOM 673 N N . THR A 1 103 ? 2.671 -2.505 -2.358 1.00 98.62 103 THR A N 1
ATOM 674 C CA . THR A 1 103 ? 2.558 -1.532 -1.267 1.00 98.62 103 THR A CA 1
ATOM 675 C C . THR A 1 103 ? 3.579 -1.796 -0.172 1.00 98.62 103 THR A C 1
ATOM 677 O O . THR A 1 103 ? 4.271 -0.860 0.210 1.00 98.62 103 THR A O 1
ATOM 680 N N . ALA A 1 104 ? 3.731 -3.036 0.309 1.00 98.50 104 ALA A N 1
ATOM 681 C CA . ALA A 1 104 ? 4.742 -3.354 1.321 1.00 98.50 104 ALA A CA 1
ATOM 682 C C . ALA A 1 104 ? 6.144 -2.938 0.863 1.00 98.50 104 ALA A C 1
ATOM 684 O O . ALA A 1 104 ? 6.843 -2.233 1.583 1.00 98.50 104 ALA A O 1
ATOM 685 N N . ALA A 1 105 ? 6.525 -3.313 -0.360 1.00 97.94 105 ALA A N 1
ATOM 686 C CA . ALA A 1 105 ? 7.841 -3.004 -0.904 1.00 97.94 105 ALA A CA 1
ATOM 687 C C . ALA A 1 105 ? 8.067 -1.486 -1.055 1.00 97.94 105 ALA A C 1
ATOM 689 O O . ALA A 1 105 ? 9.125 -0.976 -0.686 1.00 97.94 105 ALA A O 1
ATOM 690 N N . ALA A 1 106 ? 7.055 -0.752 -1.527 1.00 98.06 106 ALA A N 1
ATOM 691 C CA . ALA A 1 106 ? 7.083 0.706 -1.622 1.00 98.06 106 ALA A CA 1
ATOM 692 C C . ALA A 1 106 ? 7.187 1.382 -0.242 1.00 98.06 106 ALA A C 1
ATOM 694 O O . ALA A 1 106 ? 8.010 2.278 -0.054 1.00 98.06 106 ALA A O 1
ATOM 695 N N . VAL A 1 107 ? 6.393 0.941 0.738 1.00 98.56 107 VAL A N 1
ATOM 696 C CA . VAL A 1 107 ? 6.426 1.463 2.113 1.00 98.56 107 VAL A CA 1
ATOM 697 C C . VAL A 1 107 ? 7.779 1.193 2.766 1.00 98.56 107 VAL A C 1
ATOM 699 O O . VAL A 1 107 ? 8.333 2.091 3.392 1.00 98.56 107 VAL A O 1
ATOM 702 N N . THR A 1 108 ? 8.353 0.001 2.593 1.00 98.06 108 THR A N 1
ATOM 703 C CA . THR A 1 108 ? 9.698 -0.306 3.098 1.00 98.06 108 THR A CA 1
ATOM 704 C C . THR A 1 108 ? 10.763 0.591 2.463 1.00 98.06 108 THR A C 1
ATOM 706 O O . THR A 1 108 ? 11.677 1.027 3.160 1.00 98.06 108 THR A O 1
ATOM 709 N N . ALA A 1 109 ? 10.641 0.902 1.169 1.00 95.69 109 ALA A N 1
ATOM 710 C CA . ALA A 1 109 ? 11.579 1.775 0.465 1.00 95.69 109 ALA A CA 1
ATOM 711 C C . ALA A 1 109 ? 11.466 3.253 0.887 1.00 95.69 109 ALA A C 1
ATOM 713 O O . ALA A 1 109 ? 12.480 3.946 0.964 1.00 95.69 109 ALA A O 1
ATOM 714 N N . ALA A 1 110 ? 10.257 3.737 1.186 1.00 96.44 110 ALA A N 1
ATOM 715 C CA . ALA A 1 110 ? 10.023 5.098 1.667 1.00 96.44 110 ALA A CA 1
ATOM 716 C C . ALA A 1 110 ? 9.047 5.123 2.860 1.00 96.44 110 ALA A C 1
ATOM 718 O O . ALA A 1 110 ? 7.894 5.542 2.708 1.00 96.44 110 ALA A O 1
ATOM 719 N N . PRO A 1 111 ? 9.496 4.752 4.078 1.00 96.31 111 PRO A N 1
ATOM 720 C CA . PRO A 1 111 ? 8.612 4.648 5.239 1.00 96.31 111 PRO A CA 1
ATOM 721 C C . PRO A 1 111 ? 7.941 5.971 5.593 1.00 96.31 111 PRO A C 1
ATOM 723 O O . PRO A 1 111 ? 6.789 5.991 6.001 1.00 96.31 111 PRO A O 1
ATOM 726 N N . THR A 1 112 ? 8.614 7.106 5.393 1.00 96.62 112 THR A N 1
ATOM 727 C CA . THR A 1 112 ? 8.045 8.445 5.635 1.00 96.62 112 THR A CA 1
ATOM 728 C C . THR A 1 112 ? 6.872 8.785 4.711 1.00 96.62 112 THR A C 1
ATOM 730 O O . THR A 1 112 ? 6.104 9.690 5.020 1.00 96.62 112 THR A O 1
ATOM 733 N N . GLN A 1 113 ? 6.712 8.051 3.606 1.00 98.00 113 GLN A N 1
ATOM 734 C CA . GLN A 1 113 ? 5.633 8.211 2.632 1.00 98.00 113 GLN A CA 1
ATOM 735 C C . GLN A 1 113 ? 4.526 7.158 2.795 1.00 98.00 113 GLN A C 1
ATOM 737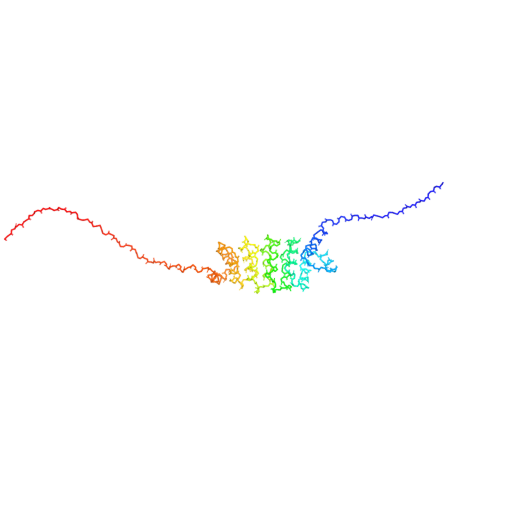 O O . GLN A 1 113 ? 3.616 7.110 1.965 1.00 98.00 113 GLN A O 1
ATOM 742 N N . ALA A 1 114 ? 4.560 6.318 3.840 1.00 97.94 114 ALA A N 1
ATOM 743 C CA . ALA A 1 114 ? 3.682 5.150 3.942 1.00 97.94 114 ALA A CA 1
ATOM 744 C C . ALA A 1 114 ? 2.190 5.498 3.865 1.00 97.94 114 ALA A C 1
ATOM 746 O O . ALA A 1 114 ? 1.428 4.813 3.181 1.00 97.94 114 ALA A O 1
ATOM 747 N N . THR A 1 115 ? 1.777 6.596 4.498 1.00 98.38 115 THR A N 1
ATOM 748 C CA . THR A 1 115 ? 0.399 7.105 4.438 1.00 98.38 115 THR A CA 1
ATOM 749 C C . THR A 1 115 ? -0.038 7.417 3.003 1.00 98.38 115 THR A C 1
ATOM 751 O O . THR A 1 115 ? -1.091 6.957 2.563 1.00 98.38 115 THR A O 1
ATOM 754 N N . ALA A 1 116 ? 0.783 8.156 2.247 1.00 98.31 116 ALA A N 1
ATOM 755 C CA . ALA A 1 116 ? 0.474 8.545 0.871 1.00 98.31 116 ALA A CA 1
ATOM 756 C C . ALA A 1 116 ? 0.499 7.339 -0.082 1.00 98.31 116 ALA A C 1
ATOM 758 O O . ALA A 1 116 ? -0.394 7.186 -0.914 1.00 98.31 116 ALA A O 1
ATOM 759 N N . ILE A 1 117 ? 1.485 6.451 0.084 1.00 98.75 117 ILE A N 1
ATOM 760 C CA . ILE A 1 117 ? 1.606 5.188 -0.656 1.00 98.75 117 ILE A CA 1
ATOM 761 C C . ILE A 1 117 ? 0.361 4.319 -0.443 1.00 98.75 117 ILE A C 1
ATOM 763 O O . ILE A 1 117 ? -0.213 3.816 -1.409 1.00 98.75 117 ILE A O 1
ATOM 767 N N . THR A 1 118 ? -0.087 4.175 0.807 1.00 98.69 118 THR A N 1
ATOM 768 C CA . THR A 1 118 ? -1.263 3.362 1.148 1.00 98.69 118 THR A CA 1
ATOM 769 C C . THR A 1 118 ? -2.531 3.951 0.546 1.00 98.69 118 THR A C 1
ATOM 771 O O . THR A 1 118 ? -3.270 3.228 -0.115 1.00 98.69 118 THR A O 1
ATOM 774 N N . ALA A 1 119 ? -2.778 5.255 0.716 1.00 98.62 119 ALA A N 1
ATOM 775 C CA . ALA A 1 119 ? -3.957 5.910 0.145 1.00 98.62 119 ALA A CA 1
ATOM 776 C C . ALA A 1 119 ? -4.027 5.724 -1.379 1.00 98.62 119 ALA A C 1
ATOM 778 O O . ALA A 1 119 ? -5.075 5.372 -1.924 1.00 98.62 119 ALA A O 1
ATOM 779 N N . ALA A 1 120 ? -2.893 5.908 -2.058 1.00 98.31 120 ALA A N 1
ATOM 780 C CA . ALA A 1 120 ? -2.787 5.763 -3.502 1.00 98.31 120 ALA A CA 1
ATOM 781 C C . ALA A 1 120 ? -3.033 4.313 -3.957 1.00 98.31 120 ALA A C 1
ATOM 783 O O . ALA A 1 120 ? -3.790 4.080 -4.899 1.00 98.31 120 ALA A O 1
ATOM 784 N N . ALA A 1 121 ? -2.458 3.331 -3.256 1.00 98.56 121 ALA A N 1
ATOM 785 C CA . ALA A 1 121 ? -2.676 1.914 -3.534 1.00 98.56 121 ALA A CA 1
ATOM 786 C C . ALA A 1 121 ? -4.133 1.482 -3.305 1.00 98.56 121 ALA A C 1
ATOM 788 O O . ALA A 1 121 ? -4.710 0.803 -4.152 1.00 98.56 121 ALA A O 1
ATOM 789 N N . VAL A 1 122 ? -4.744 1.903 -2.193 1.00 98.69 122 VAL A N 1
ATOM 790 C CA . VAL A 1 122 ? -6.152 1.610 -1.883 1.00 98.69 122 VAL A CA 1
ATOM 791 C C . VAL A 1 122 ? -7.081 2.246 -2.913 1.00 98.69 122 VAL A C 1
ATOM 793 O O . VAL A 1 122 ? -8.012 1.594 -3.370 1.00 98.69 122 VAL A O 1
ATOM 796 N N . THR A 1 123 ? -6.803 3.479 -3.338 1.00 98.56 123 THR A N 1
ATOM 797 C CA . THR A 1 123 ? -7.582 4.143 -4.396 1.00 98.56 123 THR A CA 1
ATOM 798 C C . THR A 1 123 ? -7.491 3.379 -5.720 1.00 98.56 123 THR A C 1
ATOM 800 O O . THR A 1 123 ? -8.491 3.237 -6.418 1.00 98.56 123 THR A O 1
ATOM 803 N N . ALA A 1 124 ? -6.308 2.858 -6.059 1.00 97.75 124 ALA A N 1
ATOM 804 C CA . ALA A 1 124 ? -6.090 2.086 -7.281 1.00 97.75 124 ALA A CA 1
ATOM 805 C C . ALA A 1 124 ? -6.728 0.683 -7.239 1.00 97.75 124 ALA A C 1
ATOM 807 O O . ALA A 1 124 ? -7.170 0.177 -8.269 1.00 97.75 124 ALA A O 1
ATOM 808 N N . ALA A 1 125 ? -6.795 0.051 -6.063 1.00 97.88 125 ALA A N 1
ATOM 809 C CA . ALA A 1 125 ? -7.368 -1.283 -5.877 1.00 97.88 125 ALA A CA 1
ATOM 810 C C . ALA A 1 125 ? -8.235 -1.354 -4.601 1.00 97.88 125 ALA A C 1
ATOM 812 O O . ALA A 1 125 ? -7.854 -2.008 -3.624 1.00 97.88 125 ALA A O 1
ATOM 813 N N . PRO A 1 126 ? -9.429 -0.730 -4.593 1.00 97.56 126 PRO A N 1
ATOM 814 C CA . PRO A 1 126 ? -10.249 -0.599 -3.385 1.00 97.56 126 PRO A CA 1
ATOM 815 C C . PRO A 1 126 ? -10.772 -1.941 -2.866 1.00 97.56 126 PRO A C 1
ATOM 817 O O . PRO A 1 126 ? -10.936 -2.113 -1.661 1.00 97.56 126 PRO A O 1
ATOM 820 N N . SER A 1 127 ? -10.979 -2.931 -3.740 1.00 97.38 127 SER A N 1
ATOM 821 C CA . SER A 1 127 ? -11.334 -4.296 -3.327 1.00 97.38 127 SER A CA 1
ATOM 822 C C . SER A 1 127 ? -10.232 -4.983 -2.511 1.00 97.38 127 SER A C 1
ATOM 824 O O . SER A 1 127 ? -10.528 -5.874 -1.722 1.00 97.38 127 SER A O 1
ATOM 826 N N . GLN A 1 128 ? -8.979 -4.543 -2.659 1.00 98.12 128 GLN A N 1
ATOM 827 C CA . GLN A 1 128 ? -7.814 -5.082 -1.957 1.00 98.12 128 GLN A CA 1
ATOM 828 C C . GLN A 1 128 ? -7.449 -4.262 -0.710 1.00 98.12 128 GLN A C 1
ATOM 830 O O . GLN A 1 128 ? -6.435 -4.562 -0.072 1.00 98.12 128 GLN A O 1
ATOM 835 N N . ALA A 1 129 ? -8.259 -3.260 -0.337 1.00 98.19 129 ALA A N 1
ATOM 836 C CA . ALA A 1 129 ? -7.930 -2.267 0.686 1.00 98.19 129 ALA A CA 1
ATOM 837 C C . ALA A 1 129 ? -7.423 -2.885 1.996 1.00 98.19 129 ALA A C 1
ATOM 839 O O . ALA A 1 129 ? -6.362 -2.506 2.477 1.00 98.19 129 ALA 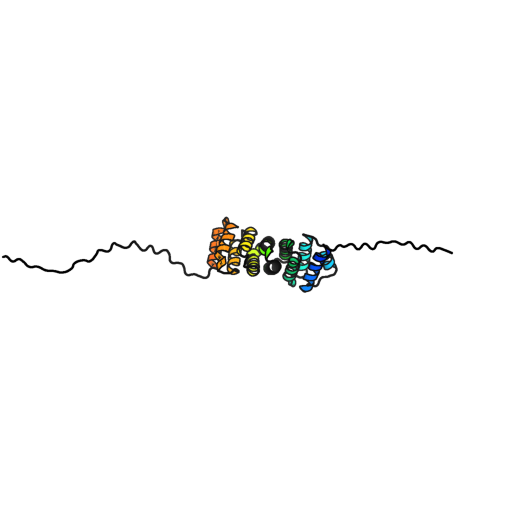A O 1
ATOM 840 N N . ALA A 1 130 ? -8.113 -3.899 2.525 1.00 98.25 130 ALA A N 1
ATOM 841 C CA . ALA A 1 130 ? -7.713 -4.566 3.763 1.00 98.25 130 ALA A CA 1
ATOM 842 C C . ALA A 1 130 ? -6.315 -5.210 3.672 1.00 98.25 130 ALA A C 1
ATOM 844 O O . ALA A 1 130 ? -5.483 -5.028 4.560 1.00 98.25 130 ALA A O 1
ATOM 845 N N . THR A 1 131 ? -6.024 -5.916 2.574 1.00 98.50 131 THR A N 1
ATOM 846 C CA . THR A 1 131 ? -4.714 -6.560 2.366 1.00 98.50 131 THR A CA 1
ATOM 847 C C . THR A 1 131 ? -3.593 -5.546 2.146 1.00 98.50 131 THR A C 1
ATOM 849 O O . THR A 1 131 ? -2.487 -5.736 2.650 1.00 98.50 131 THR A O 1
ATOM 852 N N . ILE A 1 132 ? -3.888 -4.443 1.450 1.00 98.81 132 ILE A N 1
ATOM 853 C CA . ILE A 1 132 ? -2.967 -3.320 1.245 1.00 98.81 132 ILE A CA 1
ATOM 854 C C . ILE A 1 132 ? -2.631 -2.671 2.589 1.00 98.81 132 ILE A C 1
ATOM 856 O O . ILE A 1 132 ? -1.458 -2.459 2.892 1.00 98.81 132 ILE A O 1
ATOM 860 N N . THR A 1 133 ? -3.643 -2.398 3.415 1.00 98.62 133 THR A N 1
ATOM 861 C CA . THR A 1 133 ? -3.456 -1.801 4.740 1.00 98.62 133 THR A CA 1
ATOM 862 C C . THR A 1 133 ? -2.644 -2.706 5.652 1.00 98.62 133 THR A C 1
ATOM 864 O O . THR A 1 133 ? -1.684 -2.224 6.244 1.00 98.62 133 THR A O 1
ATOM 867 N N . ALA A 1 134 ? -2.962 -4.001 5.742 1.00 98.50 134 ALA A N 1
ATOM 868 C CA . ALA A 1 134 ? -2.176 -4.934 6.551 1.00 98.50 134 ALA A CA 1
ATOM 869 C C . ALA A 1 134 ? -0.699 -4.934 6.130 1.00 98.50 134 ALA A C 1
ATOM 871 O O . ALA A 1 134 ? 0.183 -4.768 6.967 1.00 98.50 134 ALA A O 1
ATOM 872 N N . ALA A 1 135 ? -0.435 -5.034 4.826 1.00 98.50 135 ALA A N 1
ATOM 873 C CA . ALA A 1 135 ? 0.917 -5.032 4.283 1.00 98.50 135 ALA A CA 1
ATOM 874 C C . ALA A 1 135 ? 1.677 -3.726 4.592 1.00 98.50 135 ALA A C 1
ATOM 876 O O . ALA A 1 135 ? 2.843 -3.764 4.990 1.00 98.50 135 ALA A O 1
ATOM 877 N N . ALA A 1 136 ? 1.012 -2.573 4.467 1.00 98.56 136 ALA A N 1
ATOM 878 C CA . ALA A 1 136 ? 1.585 -1.273 4.805 1.00 98.56 136 ALA A CA 1
ATOM 879 C C . ALA A 1 136 ? 1.866 -1.123 6.310 1.00 98.56 136 ALA A C 1
ATOM 881 O O . ALA A 1 136 ? 2.936 -0.650 6.689 1.00 98.56 136 ALA A O 1
ATOM 882 N N . VAL A 1 137 ? 0.935 -1.552 7.167 1.00 98.50 137 VAL A N 1
ATOM 883 C CA . VAL A 1 137 ? 1.087 -1.527 8.630 1.00 98.50 137 VAL A CA 1
ATOM 884 C C . VAL A 1 137 ? 2.235 -2.429 9.073 1.00 98.50 137 VAL A C 1
ATOM 886 O O . VAL A 1 137 ? 3.055 -2.005 9.881 1.00 98.50 137 VAL A O 1
ATOM 889 N N . THR A 1 138 ? 2.354 -3.636 8.513 1.00 98.38 138 THR A N 1
ATOM 890 C CA . THR A 1 138 ? 3.489 -4.527 8.794 1.00 98.38 138 THR A CA 1
ATOM 891 C C . THR A 1 138 ? 4.821 -3.901 8.373 1.00 98.38 138 THR A C 1
ATOM 893 O O . THR A 1 138 ? 5.810 -4.032 9.091 1.00 98.38 138 THR A O 1
ATOM 896 N N . ALA A 1 139 ? 4.859 -3.199 7.237 1.00 97.75 139 ALA A N 1
ATOM 897 C CA . ALA A 1 139 ? 6.072 -2.546 6.747 1.00 97.75 139 ALA A CA 1
ATOM 898 C C . ALA A 1 139 ? 6.449 -1.277 7.541 1.00 97.75 139 ALA A C 1
ATOM 900 O O . ALA A 1 139 ? 7.635 -0.973 7.676 1.00 97.75 139 ALA A O 1
ATOM 901 N N . ALA A 1 140 ? 5.469 -0.540 8.074 1.00 97.62 140 ALA A N 1
ATOM 902 C CA . ALA A 1 140 ? 5.675 0.687 8.845 1.00 97.62 140 ALA A CA 1
ATOM 903 C C . ALA A 1 140 ? 4.756 0.753 10.088 1.00 97.62 140 ALA A C 1
ATOM 905 O O . ALA A 1 140 ? 3.870 1.611 10.164 1.00 97.62 140 ALA A O 1
ATOM 906 N N . PRO A 1 141 ? 4.988 -0.092 11.112 1.00 96.94 141 PRO A N 1
ATOM 907 C CA . PRO A 1 141 ? 4.092 -0.213 12.268 1.00 96.94 141 PRO A CA 1
ATOM 908 C C . PRO A 1 141 ? 4.022 1.065 13.109 1.00 96.94 141 PRO A C 1
ATOM 910 O O . PRO A 1 141 ? 2.991 1.372 13.696 1.00 96.94 141 PRO A O 1
ATOM 913 N N . ALA A 1 142 ? 5.079 1.883 13.115 1.00 96.81 142 ALA A N 1
ATOM 914 C CA . ALA A 1 142 ? 5.063 3.192 13.771 1.00 96.81 142 ALA A CA 1
ATOM 915 C C . ALA A 1 142 ? 4.036 4.172 13.160 1.00 96.81 142 ALA A C 1
ATOM 917 O O . ALA A 1 142 ? 3.672 5.154 13.801 1.00 96.81 142 ALA A O 1
ATOM 918 N N . GLN A 1 143 ? 3.567 3.918 11.934 1.00 97.69 143 GLN A N 1
ATOM 919 C CA . GLN A 1 143 ? 2.591 4.748 11.225 1.00 97.69 143 GLN A CA 1
ATOM 920 C C . GLN A 1 143 ? 1.211 4.088 11.114 1.00 97.69 143 GLN A C 1
ATOM 922 O O . GLN A 1 143 ? 0.357 4.606 10.394 1.00 97.69 143 GLN A O 1
ATOM 927 N N . ALA A 1 144 ? 0.956 2.985 11.829 1.00 97.69 144 ALA A N 1
ATOM 928 C CA . ALA A 1 144 ? -0.255 2.181 11.661 1.00 97.69 144 ALA A CA 1
ATOM 929 C C . ALA A 1 144 ? -1.555 2.998 11.749 1.00 97.69 144 ALA A C 1
ATOM 931 O O . ALA A 1 144 ? -2.447 2.850 10.913 1.00 97.69 144 ALA A O 1
ATOM 932 N N . THR A 1 145 ? -1.639 3.923 12.707 1.00 98.31 145 THR A N 1
ATOM 933 C CA . THR A 1 145 ? -2.786 4.825 12.880 1.00 98.31 145 THR A CA 1
ATOM 934 C C . THR A 1 145 ? -3.021 5.712 11.652 1.00 98.31 145 THR A C 1
ATOM 936 O O . THR A 1 145 ? -4.144 5.800 11.156 1.00 98.31 145 THR A O 1
ATOM 939 N N . ALA A 1 146 ? -1.965 6.342 11.127 1.00 98.38 146 ALA A N 1
ATOM 940 C CA . ALA A 1 146 ? -2.055 7.233 9.969 1.00 98.38 146 ALA A CA 1
ATOM 941 C C . ALA A 1 146 ? -2.360 6.459 8.678 1.00 98.38 146 ALA A C 1
ATOM 943 O O . ALA A 1 146 ? -3.219 6.868 7.897 1.00 98.38 146 ALA A O 1
ATOM 944 N N . ILE A 1 147 ? -1.710 5.307 8.496 1.00 98.75 147 ILE A N 1
ATOM 945 C CA . ILE A 1 147 ? -1.952 4.374 7.390 1.00 98.75 147 ILE A CA 1
ATOM 946 C C . ILE A 1 147 ? -3.420 3.932 7.377 1.00 98.75 147 ILE A C 1
ATOM 948 O O . ILE A 1 147 ? -4.063 3.972 6.329 1.00 98.75 147 ILE A O 1
ATOM 952 N N . THR A 1 148 ? -3.971 3.566 8.538 1.00 98.56 148 THR A N 1
ATOM 953 C CA . THR A 1 148 ? -5.370 3.128 8.655 1.00 98.56 148 THR A CA 1
ATOM 954 C C . THR A 1 148 ? -6.335 4.253 8.305 1.00 98.56 148 THR A C 1
ATOM 956 O O . THR A 1 148 ? -7.215 4.053 7.474 1.00 98.56 148 THR A O 1
ATOM 959 N N . ALA A 1 149 ? -6.159 5.448 8.876 1.00 98.56 149 ALA A N 1
ATOM 960 C CA . ALA A 1 149 ? -7.023 6.593 8.580 1.00 98.56 149 ALA A CA 1
ATOM 961 C C . ALA A 1 149 ? -7.023 6.953 7.086 1.00 98.56 149 ALA A C 1
ATOM 963 O O . ALA A 1 149 ? -8.076 7.227 6.506 1.00 98.56 149 ALA A O 1
ATOM 964 N N . ALA A 1 150 ? -5.853 6.907 6.445 1.00 98.38 150 ALA A N 1
ATOM 965 C CA . ALA A 1 150 ? -5.722 7.186 5.022 1.00 98.38 150 ALA A CA 1
ATOM 966 C C . ALA A 1 150 ? -6.378 6.103 4.153 1.00 98.38 150 ALA A C 1
ATOM 968 O O . ALA A 1 150 ? -7.075 6.428 3.193 1.00 98.38 150 ALA A O 1
ATOM 969 N N . ALA A 1 151 ? -6.217 4.827 4.510 1.00 98.50 151 ALA A N 1
ATOM 970 C CA . ALA A 1 151 ? -6.873 3.721 3.818 1.00 98.50 151 ALA A CA 1
ATOM 971 C C . ALA A 1 151 ? -8.403 3.764 3.960 1.00 98.50 151 ALA A C 1
ATOM 973 O O . ALA A 1 151 ? -9.113 3.572 2.976 1.00 98.50 151 ALA A O 1
ATOM 974 N N . VAL A 1 152 ? -8.912 4.064 5.159 1.00 98.62 152 VAL A N 1
ATOM 975 C CA . VAL A 1 152 ? -10.352 4.228 5.411 1.00 98.62 152 VAL A CA 1
ATOM 976 C C . VAL A 1 152 ? -10.908 5.407 4.619 1.00 98.62 152 VAL A C 1
ATOM 978 O O . VAL A 1 152 ? -11.926 5.255 3.957 1.00 98.62 152 VAL A O 1
ATOM 981 N N . THR A 1 153 ? -10.215 6.548 4.610 1.00 98.44 153 THR A N 1
ATOM 982 C CA . THR A 1 153 ? -10.606 7.709 3.791 1.00 98.44 153 THR A CA 1
ATOM 983 C C . THR A 1 153 ? -10.653 7.361 2.298 1.00 98.44 153 THR A C 1
ATOM 985 O O . THR A 1 153 ? -11.565 7.788 1.595 1.00 98.44 153 THR A O 1
ATOM 988 N N . ALA A 1 154 ? -9.688 6.579 1.805 1.00 97.88 154 ALA A N 1
ATOM 989 C CA . ALA A 1 154 ? -9.618 6.180 0.399 1.00 97.88 154 ALA A CA 1
ATOM 990 C C . ALA A 1 154 ? -10.689 5.144 0.006 1.00 97.88 154 ALA A C 1
ATOM 992 O O . ALA A 1 154 ? -11.154 5.146 -1.133 1.00 97.88 154 ALA A O 1
ATOM 993 N N . ALA A 1 155 ? -11.100 4.270 0.931 1.00 97.62 155 ALA A N 1
ATOM 994 C CA . ALA A 1 155 ? -12.155 3.282 0.710 1.00 97.62 155 ALA A CA 1
ATOM 995 C C . ALA A 1 155 ? -13.115 3.181 1.916 1.00 97.62 155 ALA A C 1
ATOM 997 O O . ALA A 1 155 ? -13.099 2.169 2.626 1.00 97.62 155 ALA A O 1
ATOM 998 N N . PRO A 1 156 ? -14.013 4.167 2.129 1.00 97.12 156 PRO A N 1
ATOM 999 C CA . PRO A 1 156 ? -14.888 4.199 3.308 1.00 97.12 156 PRO A CA 1
ATOM 1000 C C . PRO A 1 156 ? -15.817 2.986 3.402 1.00 97.12 156 PRO A C 1
ATOM 1002 O O . PRO A 1 156 ? -16.045 2.443 4.478 1.00 97.12 156 PRO A O 1
ATOM 1005 N N . ALA A 1 157 ? -16.282 2.472 2.258 1.00 97.00 157 ALA A N 1
ATOM 1006 C CA . ALA A 1 157 ? -17.097 1.256 2.200 1.00 97.00 157 ALA A CA 1
ATOM 1007 C C . ALA A 1 157 ? -16.367 -0.001 2.722 1.00 97.00 157 ALA A C 1
ATOM 1009 O O . ALA A 1 157 ? -17.015 -0.987 3.060 1.00 97.00 157 ALA A O 1
ATOM 1010 N N . GLN A 1 158 ? -15.031 0.026 2.792 1.00 97.69 158 GLN A N 1
ATOM 1011 C CA . GLN A 1 158 ? -14.192 -1.059 3.308 1.00 97.69 158 GLN A CA 1
ATOM 1012 C C . GLN A 1 158 ? -13.668 -0.780 4.724 1.00 97.69 158 GLN A C 1
ATOM 1014 O O . GLN A 1 158 ? -12.842 -1.545 5.224 1.00 97.69 158 GLN A O 1
ATOM 1019 N N . ALA A 1 159 ? -14.137 0.281 5.395 1.00 97.56 159 ALA A N 1
ATOM 1020 C CA . ALA A 1 159 ? -13.558 0.760 6.650 1.00 97.56 159 ALA A CA 1
ATOM 1021 C C . ALA A 1 159 ? -13.453 -0.323 7.735 1.00 97.56 159 ALA A C 1
ATOM 1023 O O . ALA A 1 159 ? -12.423 -0.443 8.398 1.00 97.56 159 ALA A O 1
ATOM 1024 N N . ALA A 1 160 ? -14.488 -1.152 7.887 1.00 97.62 160 ALA A N 1
ATOM 1025 C CA . ALA A 1 160 ? -14.500 -2.241 8.859 1.00 97.62 160 ALA A CA 1
ATOM 1026 C C . ALA A 1 160 ? -13.408 -3.291 8.577 1.00 97.62 160 ALA A C 1
ATOM 1028 O O . ALA A 1 160 ? -12.639 -3.636 9.474 1.00 97.62 160 ALA A O 1
ATOM 1029 N N . ALA A 1 161 ? -13.289 -3.744 7.324 1.00 97.88 161 ALA A N 1
ATOM 1030 C CA . ALA A 1 161 ? -12.282 -4.723 6.912 1.00 97.88 161 ALA A CA 1
ATOM 1031 C C . ALA A 1 161 ? -10.857 -4.148 6.986 1.00 97.88 161 ALA A C 1
ATOM 1033 O O . ALA A 1 161 ? -9.941 -4.813 7.465 1.00 97.88 161 ALA A O 1
ATOM 1034 N N . VAL A 1 162 ? -10.681 -2.890 6.569 1.00 98.50 162 VAL A N 1
ATOM 1035 C CA . VAL A 1 162 ? -9.413 -2.149 6.667 1.00 98.50 162 VAL A CA 1
ATOM 1036 C C . VAL A 1 162 ? -8.952 -2.040 8.118 1.00 98.50 162 VAL A C 1
ATOM 1038 O O . VAL A 1 162 ? -7.803 -2.352 8.423 1.00 98.50 162 VAL A O 1
ATOM 1041 N N . THR A 1 163 ? -9.849 -1.648 9.024 1.00 98.00 163 THR A N 1
ATOM 1042 C CA . THR A 1 163 ? -9.511 -1.486 10.446 1.00 98.00 163 THR A CA 1
ATOM 1043 C C . THR A 1 163 ? -9.171 -2.823 11.085 1.00 98.00 163 THR A C 1
ATOM 1045 O O . THR A 1 163 ? -8.179 -2.926 11.801 1.00 98.00 163 THR A O 1
ATOM 1048 N N . GLN A 1 164 ? -9.954 -3.862 10.796 1.00 97.62 164 GLN A N 1
ATOM 1049 C CA . GLN A 1 164 ? -9.690 -5.208 11.291 1.00 97.62 164 GLN A CA 1
ATOM 1050 C C . GLN A 1 164 ? -8.304 -5.707 10.852 1.00 97.62 164 GLN A C 1
ATOM 1052 O O . GLN A 1 164 ? -7.529 -6.190 11.677 1.00 97.62 164 GLN A O 1
ATOM 1057 N N . ALA A 1 165 ? -7.974 -5.543 9.570 1.00 97.50 165 ALA A N 1
ATOM 1058 C CA . ALA A 1 165 ? -6.685 -5.941 9.018 1.00 97.50 165 ALA A CA 1
ATOM 1059 C C . ALA A 1 165 ? -5.518 -5.133 9.616 1.00 97.50 165 ALA A C 1
ATOM 1061 O O . ALA A 1 165 ? -4.471 -5.700 9.923 1.00 97.50 165 ALA A O 1
ATOM 1062 N N . ALA A 1 166 ? -5.708 -3.829 9.839 1.00 97.31 166 ALA A N 1
ATOM 1063 C CA . ALA A 1 166 ? -4.716 -2.980 10.491 1.00 97.31 166 ALA A CA 1
ATOM 1064 C C . ALA A 1 166 ? -4.461 -3.384 11.949 1.00 97.31 166 ALA A C 1
ATOM 1066 O O . ALA A 1 166 ? -3.308 -3.507 12.353 1.00 97.31 166 ALA A O 1
ATOM 1067 N N . VAL A 1 167 ? -5.520 -3.626 12.730 1.00 97.38 167 VAL A N 1
ATOM 1068 C CA . VAL A 1 167 ? -5.410 -4.070 14.130 1.00 97.38 167 VAL A CA 1
ATOM 1069 C C . VAL A 1 167 ? -4.713 -5.427 14.224 1.00 97.38 167 VAL A C 1
ATOM 1071 O O . VAL A 1 167 ? -3.894 -5.618 15.116 1.00 97.38 167 VAL A O 1
ATOM 1074 N N . ALA A 1 168 ? -4.992 -6.346 13.296 1.00 95.88 168 ALA A N 1
ATOM 1075 C CA . ALA A 1 168 ? -4.328 -7.648 13.251 1.00 95.88 168 ALA A CA 1
ATOM 1076 C C . ALA A 1 168 ? -2.830 -7.554 12.904 1.00 95.88 168 ALA A C 1
ATOM 1078 O O . ALA A 1 168 ? -2.041 -8.377 13.363 1.00 95.88 168 ALA A O 1
ATOM 1079 N N . ALA A 1 169 ? -2.441 -6.583 12.072 1.00 95.69 169 ALA A N 1
ATOM 1080 C CA . ALA A 1 169 ? -1.065 -6.409 11.608 1.00 95.69 169 ALA A CA 1
ATOM 1081 C C . ALA A 1 169 ? -0.193 -5.554 12.547 1.00 95.69 169 ALA A C 1
ATOM 1083 O O . ALA A 1 169 ? 1.034 -5.649 12.494 1.00 95.69 169 ALA A O 1
ATOM 1084 N N . ALA A 1 170 ? -0.804 -4.691 13.361 1.00 94.56 170 ALA A N 1
ATOM 1085 C CA . ALA A 1 170 ? -0.109 -3.770 14.253 1.00 94.56 170 ALA A CA 1
ATOM 1086 C C . ALA A 1 170 ? 0.228 -4.397 15.620 1.00 94.56 170 ALA A C 1
ATOM 1088 O O . ALA A 1 170 ? -0.413 -5.361 16.044 1.00 94.56 170 ALA A O 1
ATOM 1089 N N . PRO A 1 171 ? 1.184 -3.815 16.370 1.00 93.12 171 PRO A N 1
ATOM 1090 C CA . PRO A 1 171 ? 1.359 -4.117 17.787 1.00 93.12 171 PRO A CA 1
ATOM 1091 C C . PRO A 1 171 ? 0.056 -3.922 18.577 1.00 93.12 171 PRO A C 1
ATOM 1093 O O . PRO A 1 171 ? -0.663 -2.937 18.384 1.00 93.12 171 PRO A O 1
ATOM 1096 N N . SER A 1 172 ? -0.240 -4.855 19.485 1.00 90.06 172 SER A N 1
ATOM 1097 C CA . SER A 1 172 ? -1.529 -4.935 20.193 1.00 90.06 172 SER A CA 1
ATOM 1098 C C . SER A 1 172 ? -1.908 -3.659 20.954 1.00 90.06 172 SER A C 1
ATOM 1100 O O . SER A 1 172 ? -3.083 -3.294 21.020 1.00 90.06 172 SER A O 1
ATOM 1102 N N . GLU A 1 173 ? -0.920 -2.932 21.473 1.00 93.25 173 GLU A N 1
ATOM 1103 C CA . GLU A 1 173 ? -1.092 -1.674 22.196 1.00 93.25 173 GLU A CA 1
ATOM 1104 C C . GLU A 1 173 ? -1.630 -0.532 21.316 1.00 93.25 173 GLU A C 1
ATOM 1106 O O . GLU A 1 173 ? -2.179 0.443 21.832 1.00 93.25 173 GLU A O 1
ATOM 1111 N N . GLN A 1 174 ? -1.526 -0.650 19.989 1.00 93.88 174 GLN A N 1
ATOM 1112 C CA . GLN A 1 174 ? -1.999 0.361 19.043 1.00 93.88 174 GLN A CA 1
ATOM 1113 C C . GLN A 1 174 ? -3.456 0.148 18.612 1.00 93.88 174 GLN A C 1
ATOM 1115 O O . GLN A 1 174 ? -4.043 1.043 18.000 1.00 93.88 174 GLN A O 1
ATOM 1120 N N . ALA A 1 175 ? -4.075 -0.991 18.949 1.00 94.56 175 ALA A N 1
ATOM 1121 C CA . ALA A 1 175 ? -5.402 -1.373 18.461 1.00 94.56 175 ALA A CA 1
ATOM 1122 C C . ALA A 1 175 ? -6.483 -0.307 18.729 1.00 94.56 175 ALA A C 1
ATOM 1124 O O . ALA A 1 175 ? -7.278 0.027 17.846 1.00 94.56 175 ALA A O 1
ATOM 1125 N N . ALA A 1 176 ? -6.486 0.279 19.930 1.00 95.56 176 ALA A N 1
ATOM 1126 C CA . ALA A 1 176 ? -7.442 1.322 20.300 1.00 95.56 176 ALA A CA 1
ATOM 1127 C C . ALA A 1 176 ? -7.232 2.620 19.501 1.00 95.56 176 ALA A C 1
ATOM 1129 O O . ALA A 1 176 ? -8.206 3.237 19.068 1.00 95.56 176 ALA A O 1
ATOM 1130 N N . ALA A 1 177 ? -5.977 3.022 19.277 1.00 97.50 177 ALA A N 1
ATOM 1131 C CA . ALA A 1 177 ? -5.645 4.219 18.504 1.00 97.50 177 ALA A CA 1
ATOM 1132 C C . ALA A 1 177 ? -5.999 4.046 17.019 1.00 97.50 177 ALA A C 1
ATOM 1134 O O . ALA A 1 177 ? -6.593 4.940 16.418 1.00 97.50 177 ALA A O 1
ATOM 1135 N N . ILE A 1 178 ? -5.705 2.872 16.454 1.00 97.81 178 ILE A N 1
ATOM 1136 C CA . ILE A 1 178 ? -6.071 2.490 15.085 1.00 97.81 178 ILE A CA 1
ATOM 1137 C C . ILE A 1 178 ? -7.591 2.540 14.903 1.00 97.81 178 ILE A C 1
ATOM 1139 O O . ILE A 1 178 ? -8.082 3.157 13.958 1.00 97.81 178 ILE A O 1
ATOM 1143 N N . THR A 1 179 ? -8.340 1.958 15.843 1.00 97.31 179 THR A N 1
ATOM 1144 C CA . THR A 1 179 ? -9.810 1.952 15.806 1.00 97.31 179 THR A CA 1
ATOM 1145 C C . THR A 1 179 ? -10.378 3.369 15.870 1.00 97.31 179 THR A C 1
ATOM 1147 O O . THR A 1 179 ? -11.255 3.716 15.083 1.00 97.31 179 THR A O 1
ATOM 1150 N N . GLN A 1 180 ? -9.862 4.220 16.762 1.00 97.69 180 GLN A N 1
ATOM 1151 C CA . GLN A 1 180 ? -10.301 5.616 16.862 1.00 97.69 180 GLN A CA 1
ATOM 1152 C C . GLN A 1 180 ? -10.013 6.409 15.585 1.00 97.69 180 GLN A C 1
ATOM 1154 O O . GLN A 1 180 ? -10.874 7.153 15.122 1.00 97.69 180 GLN A O 1
ATOM 1159 N N . ALA A 1 181 ? -8.834 6.232 14.990 1.00 97.81 181 ALA A N 1
ATOM 1160 C CA . ALA A 1 181 ? -8.481 6.912 13.750 1.00 97.81 181 ALA A CA 1
ATOM 1161 C C . ALA A 1 181 ? -9.363 6.470 12.575 1.00 97.81 181 ALA A C 1
ATOM 1163 O O . ALA A 1 181 ? -9.784 7.307 11.778 1.00 97.81 181 ALA A O 1
ATOM 1164 N N . ALA A 1 182 ? -9.706 5.182 12.501 1.00 97.38 182 ALA A N 1
ATOM 1165 C CA . ALA A 1 182 ? -10.649 4.671 11.512 1.00 97.38 182 ALA A CA 1
ATOM 1166 C C . ALA A 1 182 ? -12.062 5.246 11.692 1.00 97.38 182 ALA A C 1
ATOM 1168 O O . ALA A 1 182 ? -12.668 5.694 10.722 1.00 97.38 182 ALA A O 1
ATOM 1169 N N . VAL A 1 183 ? -12.572 5.287 12.929 1.00 98.19 183 VAL A N 1
ATOM 1170 C CA . VAL A 1 183 ? -13.875 5.901 13.243 1.00 98.19 183 VAL A CA 1
ATOM 1171 C C . VAL A 1 183 ? -13.875 7.394 12.911 1.00 98.19 183 VAL A C 1
ATOM 1173 O O . VAL A 1 183 ? -14.860 7.900 12.388 1.00 98.19 183 VAL A O 1
ATOM 1176 N N . GLY A 1 184 ? -12.773 8.101 13.173 1.00 97.62 184 GLY A N 1
ATOM 1177 C CA . GLY A 1 184 ? -12.632 9.507 12.795 1.00 97.62 184 GLY A CA 1
ATOM 1178 C C . GLY A 1 184 ? -12.627 9.728 11.279 1.00 97.62 184 GLY A C 1
ATOM 1179 O O . GLY A 1 184 ? -13.161 10.730 10.814 1.00 97.62 184 GLY A O 1
ATOM 1180 N N . ALA A 1 185 ? -12.055 8.795 10.514 1.00 96.62 185 ALA A N 1
ATOM 1181 C CA . ALA A 1 185 ? -11.998 8.860 9.055 1.00 96.62 185 ALA A CA 1
ATOM 1182 C C . ALA A 1 185 ? -13.325 8.482 8.368 1.00 96.62 185 ALA A C 1
ATOM 1184 O O . ALA A 1 185 ? -13.618 9.016 7.302 1.00 96.62 185 ALA A O 1
ATOM 1185 N N . ALA A 1 186 ? -14.124 7.591 8.967 1.00 96.31 186 ALA A N 1
ATOM 1186 C CA . ALA A 1 186 ? -15.454 7.208 8.479 1.00 96.31 186 ALA A CA 1
ATOM 1187 C C . ALA A 1 186 ? -16.470 7.108 9.638 1.00 96.31 186 ALA A C 1
ATOM 1189 O O . ALA A 1 186 ? -16.809 5.999 10.078 1.00 96.31 186 ALA A O 1
ATOM 1190 N N . PRO A 1 187 ? -16.967 8.247 10.162 1.00 96.31 187 PRO A N 1
ATOM 1191 C CA . PRO A 1 187 ? -17.881 8.273 11.309 1.00 96.31 187 PRO A CA 1
ATOM 1192 C C . PRO A 1 187 ? -19.172 7.483 11.078 1.00 96.31 187 PRO A C 1
ATOM 1194 O O . PRO A 1 187 ? -19.687 6.832 11.988 1.00 96.31 187 PRO A O 1
ATOM 1197 N N . GLU A 1 188 ? -19.676 7.480 9.848 1.00 96.81 188 GLU A N 1
ATOM 1198 C CA . GLU A 1 188 ? -20.855 6.722 9.432 1.00 96.81 188 GLU A CA 1
ATOM 1199 C C . GLU A 1 188 ? -20.656 5.200 9.503 1.00 96.81 188 GLU A C 1
ATOM 1201 O O . GLU A 1 188 ? -21.632 4.459 9.610 1.00 96.81 188 GLU A O 1
ATOM 1206 N N . GLN A 1 189 ? -19.405 4.725 9.503 1.00 96.69 189 GLN A N 1
ATOM 1207 C CA . GLN A 1 189 ? -19.053 3.307 9.624 1.00 96.69 189 GLN A CA 1
ATOM 1208 C C . GLN A 1 189 ? -18.686 2.895 11.057 1.00 96.69 189 GLN A C 1
ATOM 1210 O O . GLN A 1 189 ? -18.307 1.744 11.282 1.00 96.69 189 GLN A O 1
ATOM 1215 N N . ALA A 1 190 ? -18.817 3.786 12.047 1.00 95.50 190 ALA A N 1
ATOM 1216 C CA . ALA A 1 190 ? -18.324 3.552 13.406 1.00 95.50 190 ALA A CA 1
ATOM 1217 C C . ALA A 1 190 ? -18.827 2.242 14.038 1.00 95.50 190 ALA A C 1
ATOM 1219 O O . ALA A 1 190 ? -18.042 1.508 14.641 1.00 95.50 190 ALA A O 1
ATOM 1220 N N . GLY A 1 191 ? -20.113 1.916 13.873 1.00 95.81 191 GLY A N 1
ATOM 1221 C CA . GLY A 1 191 ? -20.690 0.673 14.398 1.00 95.81 191 GLY A CA 1
ATOM 1222 C C . GLY A 1 191 ? -20.128 -0.585 13.726 1.00 95.81 191 GLY A C 1
ATOM 1223 O O . GLY A 1 191 ? -19.814 -1.568 14.402 1.00 95.81 191 GLY A O 1
ATOM 1224 N N . ALA A 1 192 ? -19.939 -0.545 12.404 1.00 96.31 192 ALA A N 1
ATOM 1225 C CA . ALA A 1 192 ? -19.356 -1.649 11.643 1.00 96.31 192 ALA A CA 1
ATOM 1226 C C . ALA A 1 192 ? -17.877 -1.860 12.005 1.00 96.31 192 ALA A C 1
ATOM 1228 O O . ALA A 1 192 ? -17.447 -2.995 12.209 1.00 96.31 192 ALA A O 1
ATOM 1229 N N . ILE A 1 193 ? -17.121 -0.768 12.160 1.00 97.06 193 ILE A N 1
ATOM 1230 C CA . ILE A 1 193 ? -15.719 -0.792 12.593 1.00 97.06 193 ILE A CA 1
ATOM 1231 C C . ILE A 1 193 ? -15.591 -1.433 13.981 1.00 97.06 193 ILE A C 1
ATOM 1233 O O . ILE A 1 193 ? -14.813 -2.369 14.154 1.00 97.06 193 ILE A O 1
ATOM 1237 N N . GLN A 1 194 ? -16.382 -0.981 14.960 1.00 95.12 194 GLN A N 1
ATOM 1238 C CA . GLN A 1 194 ? -16.344 -1.527 16.324 1.00 95.12 194 GLN A CA 1
ATOM 1239 C C . GLN A 1 194 ? -16.679 -3.023 16.353 1.00 95.12 194 GLN A C 1
ATOM 1241 O O . GLN A 1 194 ? -15.992 -3.799 17.016 1.00 95.12 194 GLN A O 1
ATOM 1246 N N . THR A 1 195 ? -17.688 -3.438 15.583 1.00 94.88 195 THR A N 1
ATOM 1247 C CA . THR A 1 195 ? -18.077 -4.851 15.470 1.00 94.88 195 THR A CA 1
ATOM 1248 C C . THR A 1 195 ? -16.953 -5.699 14.868 1.00 94.88 195 THR A C 1
ATOM 1250 O O . THR A 1 195 ? -16.645 -6.776 15.378 1.00 94.88 195 THR A O 1
ATOM 1253 N N . ALA A 1 196 ? -16.302 -5.213 13.808 1.00 92.00 196 ALA A N 1
ATOM 1254 C CA . ALA A 1 196 ? -15.233 -5.943 13.130 1.00 92.00 196 ALA A CA 1
ATOM 1255 C C . ALA A 1 196 ? -13.971 -6.101 13.993 1.00 92.0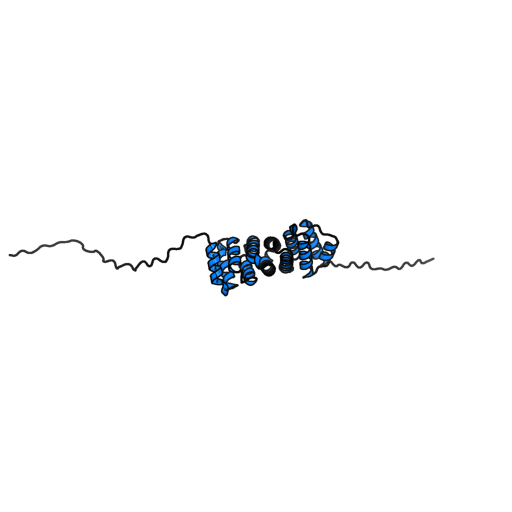0 196 ALA A C 1
ATOM 1257 O O . ALA A 1 196 ? -13.340 -7.161 13.968 1.00 92.00 196 ALA A O 1
ATOM 1258 N N . VAL A 1 197 ? -13.617 -5.079 14.780 1.00 91.62 197 VAL A N 1
ATOM 1259 C CA . VAL A 1 197 ? -12.467 -5.133 15.698 1.00 91.62 197 VAL A CA 1
ATOM 1260 C C . VAL A 1 197 ? -12.746 -6.060 16.884 1.00 91.62 197 VAL A C 1
ATOM 1262 O O . VAL A 1 197 ? -11.863 -6.822 17.275 1.00 91.62 197 VAL A O 1
ATOM 1265 N N . ALA A 1 198 ? -13.975 -6.077 17.413 1.00 89.12 198 ALA A N 1
ATOM 1266 C CA . ALA A 1 198 ? -14.362 -6.998 18.487 1.00 89.12 198 ALA A CA 1
ATOM 1267 C C . ALA A 1 198 ? -14.216 -8.481 18.092 1.00 89.12 198 ALA A C 1
ATOM 1269 O O . ALA A 1 198 ? -13.949 -9.315 18.951 1.00 89.12 198 ALA A O 1
ATOM 1270 N N . ALA A 1 199 ? -14.336 -8.809 16.800 1.00 81.38 199 ALA A N 1
ATOM 1271 C CA . ALA A 1 199 ? -14.141 -10.166 16.286 1.00 81.38 199 ALA A CA 1
ATOM 1272 C C . ALA A 1 199 ? -12.664 -10.612 16.221 1.00 81.38 199 ALA A C 1
ATOM 1274 O O . ALA A 1 199 ? -12.402 -11.806 16.096 1.00 81.38 199 ALA A O 1
ATOM 1275 N N . VAL A 1 200 ? -11.709 -9.674 16.276 1.00 78.00 200 VAL A N 1
ATOM 1276 C CA . VAL A 1 200 ? -10.259 -9.948 16.185 1.00 78.00 200 VAL A CA 1
ATOM 1277 C C . VAL A 1 200 ? -9.519 -9.645 17.487 1.00 78.00 200 VAL A C 1
ATOM 1279 O O . VAL A 1 200 ? -8.390 -10.101 17.670 1.00 78.00 200 VAL A O 1
ATOM 1282 N N . ALA A 1 201 ? -10.154 -8.955 18.438 1.00 64.12 201 ALA A N 1
ATOM 1283 C CA . ALA A 1 201 ? -9.649 -8.907 19.799 1.00 64.12 201 ALA A CA 1
ATOM 1284 C C . ALA A 1 201 ? -9.491 -10.350 20.320 1.00 64.12 201 ALA A C 1
ATOM 1286 O O . ALA A 1 201 ? -10.434 -11.141 20.199 1.00 64.12 201 ALA A O 1
ATOM 1287 N N . PRO A 1 202 ? -8.334 -10.726 20.903 1.00 50.09 202 PRO A N 1
ATOM 1288 C CA . PRO A 1 202 ? -8.249 -11.994 21.609 1.00 50.09 202 PRO A CA 1
ATOM 1289 C C . PRO A 1 202 ? -9.370 -11.979 22.638 1.00 50.09 202 PRO A C 1
ATOM 1291 O O . PRO A 1 202 ? -9.544 -10.957 23.305 1.00 50.09 202 PRO A O 1
ATOM 1294 N N . ALA A 1 203 ? -10.146 -13.064 22.700 1.00 41.28 203 ALA A N 1
ATOM 1295 C CA . ALA A 1 203 ? -11.265 -13.249 23.613 1.00 41.28 203 ALA A CA 1
ATOM 1296 C C . ALA A 1 203 ? -10.814 -12.992 25.057 1.00 41.28 203 ALA A C 1
ATOM 1298 O O . ALA A 1 203 ? -10.479 -13.897 25.814 1.00 41.28 203 ALA A O 1
ATOM 1299 N N . SER A 1 204 ? -10.770 -11.723 25.429 1.00 39.59 204 SER A N 1
ATOM 1300 C CA . SER A 1 204 ? -10.717 -11.279 26.797 1.00 39.59 204 SER A CA 1
ATOM 1301 C C . SER A 1 204 ? -12.135 -11.541 27.245 1.00 39.59 204 SER A C 1
ATOM 1303 O O . SER A 1 204 ? -13.065 -10.926 26.721 1.00 39.59 204 SER A O 1
ATOM 1305 N N . SER A 1 205 ? -12.283 -12.578 28.069 1.00 37.38 205 SER A N 1
ATOM 1306 C CA . SER A 1 205 ? -13.530 -13.042 28.667 1.00 37.38 205 SER A CA 1
ATOM 1307 C C . SER A 1 205 ? -14.522 -11.896 28.845 1.00 37.38 205 SER A C 1
ATOM 1309 O O . SER A 1 205 ? -14.086 -10.823 29.274 1.00 37.38 205 SER A O 1
ATOM 1311 N N . PRO A 1 206 ? -15.824 -12.090 28.556 1.00 40.56 206 PRO A N 1
ATOM 1312 C CA . PRO A 1 206 ? -16.806 -11.032 28.738 1.00 40.56 206 PRO A CA 1
ATOM 1313 C C . PRO A 1 206 ? -16.621 -10.458 30.138 1.00 40.56 206 PRO A C 1
ATOM 1315 O O . PRO A 1 206 ? -16.746 -11.180 31.129 1.00 40.56 206 PRO A O 1
ATOM 1318 N N . ALA A 1 207 ? -16.232 -9.183 30.206 1.00 39.47 207 ALA A N 1
ATOM 1319 C CA . ALA A 1 207 ? -16.226 -8.452 31.452 1.00 39.47 207 ALA A CA 1
ATOM 1320 C C . ALA A 1 207 ? -17.642 -8.590 32.002 1.00 39.47 207 ALA A C 1
ATOM 1322 O O . ALA A 1 207 ? -18.608 -8.167 31.362 1.00 39.47 207 ALA A O 1
ATOM 1323 N N . SER A 1 208 ? -17.752 -9.288 33.131 1.00 40.06 208 SER A N 1
ATOM 1324 C CA . SER A 1 208 ? -18.987 -9.445 33.872 1.00 40.06 208 SER A CA 1
ATOM 1325 C C . SER A 1 208 ? -19.701 -8.102 33.912 1.00 40.06 208 SER A C 1
ATOM 1327 O O . SER A 1 208 ? -19.097 -7.083 34.256 1.00 40.06 208 SER A O 1
ATOM 1329 N N . ALA A 1 209 ? -20.981 -8.117 33.542 1.00 38.72 209 ALA A N 1
ATOM 1330 C CA . ALA A 1 209 ? -21.893 -7.010 33.771 1.00 38.72 209 ALA A CA 1
ATOM 1331 C C . ALA A 1 209 ? -21.652 -6.417 35.173 1.00 38.72 209 ALA A C 1
ATOM 1333 O O . ALA A 1 209 ? -21.344 -7.180 36.098 1.00 38.72 209 ALA A O 1
ATOM 1334 N N . PRO A 1 210 ? -21.779 -5.092 35.364 1.00 44.31 210 PRO A N 1
ATOM 1335 C CA . PRO A 1 210 ? -21.637 -4.504 36.685 1.00 44.31 210 PRO A CA 1
ATOM 1336 C C . PRO A 1 210 ? -22.629 -5.195 37.620 1.00 44.31 210 PRO A C 1
ATOM 1338 O O . PRO A 1 210 ? -23.844 -5.098 37.447 1.00 44.31 210 PRO A O 1
ATOM 1341 N N . ASN A 1 211 ? -22.093 -5.947 38.580 1.00 40.41 211 ASN A N 1
ATOM 1342 C CA . ASN A 1 211 ? -22.870 -6.520 39.658 1.00 40.41 211 ASN A CA 1
ATOM 1343 C C . ASN A 1 211 ? -23.450 -5.340 40.439 1.00 40.41 211 ASN A C 1
ATOM 1345 O O . ASN A 1 211 ? -22.738 -4.673 41.190 1.00 40.41 211 ASN A O 1
ATOM 1349 N N . ALA A 1 212 ? -24.731 -5.055 40.212 1.00 43.66 212 ALA A N 1
ATOM 1350 C CA . ALA A 1 212 ? -25.534 -4.216 41.079 1.00 43.66 212 ALA A CA 1
ATOM 1351 C C . ALA A 1 212 ? -25.731 -4.961 42.409 1.00 43.66 212 ALA A C 1
ATOM 1353 O O . ALA A 1 212 ? -26.815 -5.448 42.723 1.00 43.66 212 ALA A O 1
ATOM 1354 N N . SER A 1 213 ? -24.652 -5.076 43.183 1.00 41.88 213 SER A N 1
ATOM 1355 C CA . SER A 1 213 ? -24.723 -5.458 44.582 1.00 41.88 213 SER A CA 1
ATOM 1356 C C . SER A 1 213 ? -25.373 -4.303 45.327 1.00 41.88 213 SER A C 1
ATOM 1358 O O . SER A 1 213 ? -24.835 -3.199 45.406 1.00 41.88 213 SER A O 1
ATOM 1360 N N . ALA A 1 214 ? -26.573 -4.595 45.814 1.00 48.09 214 ALA A N 1
ATOM 1361 C CA . ALA A 1 214 ? -27.378 -3.805 46.724 1.00 48.09 214 ALA A CA 1
ATOM 1362 C C . ALA A 1 214 ? -26.551 -3.093 47.820 1.00 48.09 214 ALA A C 1
ATOM 1364 O O . ALA A 1 214 ? -25.521 -3.617 48.255 1.00 48.09 214 ALA A O 1
ATOM 1365 N N . PRO A 1 215 ? -27.003 -1.921 48.307 1.00 53.28 215 PRO A N 1
ATOM 1366 C CA . PRO A 1 215 ? -26.323 -1.217 49.389 1.00 53.28 215 PRO A CA 1
ATOM 1367 C C . PRO A 1 215 ? -26.265 -2.086 50.660 1.00 53.28 215 PRO A C 1
ATOM 1369 O O . PRO A 1 215 ? -27.230 -2.799 50.954 1.00 53.28 215 PRO A O 1
ATOM 1372 N N . PRO A 1 216 ? -25.165 -2.038 51.435 1.00 48.28 216 PRO A N 1
ATOM 1373 C CA . PRO A 1 216 ? -25.072 -2.784 52.681 1.00 48.28 216 PRO A CA 1
ATOM 1374 C C . PRO A 1 216 ? -26.078 -2.240 53.704 1.00 48.28 216 PRO A C 1
ATOM 1376 O O . PRO A 1 216 ? -26.185 -1.033 53.922 1.00 48.28 216 PRO A O 1
ATOM 1379 N N . ALA A 1 217 ? -26.819 -3.154 54.331 1.00 51.59 217 ALA A N 1
ATOM 1380 C CA . ALA A 1 217 ? -27.683 -2.866 55.469 1.00 51.59 217 ALA A CA 1
ATOM 1381 C C . ALA A 1 217 ? -26.860 -2.325 56.660 1.00 51.59 217 ALA A C 1
ATOM 1383 O O . ALA A 1 217 ? -25.712 -2.738 56.843 1.00 51.59 217 ALA A O 1
ATOM 1384 N N . PRO A 1 218 ? -27.421 -1.424 57.488 1.00 47.59 218 PRO A N 1
ATOM 1385 C CA . PRO A 1 218 ? -26.705 -0.854 58.621 1.00 47.59 218 PRO A CA 1
ATOM 1386 C C . PRO A 1 218 ? -26.458 -1.902 59.714 1.00 47.59 218 PRO A C 1
ATOM 1388 O O . PRO A 1 218 ? -27.376 -2.564 60.198 1.00 47.59 218 PRO A O 1
ATOM 1391 N N . SER A 1 219 ? -25.196 -2.022 60.120 1.00 48.41 219 SER A N 1
ATOM 1392 C CA . SER A 1 219 ? -24.742 -2.842 61.239 1.00 48.41 219 SER A CA 1
ATOM 1393 C C . SER A 1 219 ? -25.320 -2.317 62.557 1.00 48.41 219 SER A C 1
ATOM 1395 O O . SER A 1 219 ? -25.012 -1.201 62.972 1.00 48.41 219 SER A O 1
ATOM 1397 N N . VAL A 1 220 ? -26.125 -3.126 63.246 1.00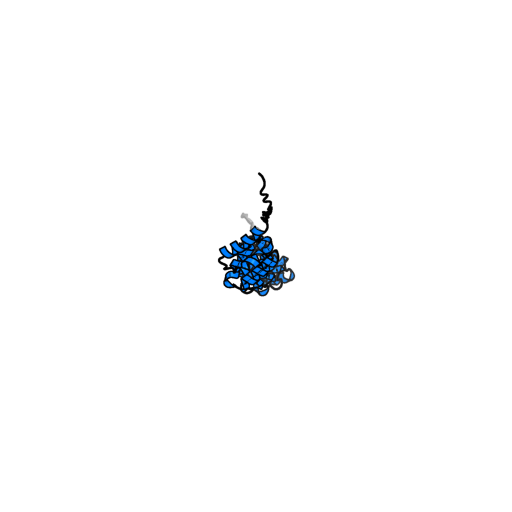 56.81 220 VAL A N 1
ATOM 1398 C CA . VAL A 1 220 ? -26.456 -2.892 64.660 1.00 56.81 220 VAL A CA 1
ATOM 1399 C C . VAL A 1 220 ? -25.241 -3.236 65.534 1.00 56.81 220 VAL A C 1
ATOM 1401 O O . VAL A 1 220 ? -24.641 -4.297 65.340 1.00 56.81 220 VAL A O 1
ATOM 1404 N N . PRO A 1 221 ? -24.839 -2.385 66.495 1.00 52.22 221 PRO A N 1
ATOM 1405 C CA . PRO A 1 221 ? -23.767 -2.721 67.418 1.00 52.22 221 PRO A CA 1
ATOM 1406 C C . PRO A 1 221 ? -24.285 -3.669 68.503 1.00 52.22 221 PRO A C 1
ATOM 1408 O O . PRO A 1 221 ? -25.243 -3.377 69.216 1.00 52.22 221 PRO A O 1
ATOM 1411 N N . SER A 1 222 ? -23.621 -4.815 68.638 1.00 51.81 222 SER A N 1
ATOM 1412 C CA . SER A 1 222 ? -23.835 -5.749 69.738 1.00 51.81 222 SER A CA 1
ATOM 1413 C C . SER A 1 222 ? -23.028 -5.272 70.946 1.00 51.81 222 SER A C 1
ATOM 1415 O O . SER A 1 222 ? -21.832 -5.540 71.051 1.00 51.81 222 SER A O 1
ATOM 1417 N N . SER A 1 223 ? -23.674 -4.542 71.852 1.00 52.78 223 SER A N 1
ATOM 1418 C CA . SER A 1 223 ? -23.141 -4.245 73.181 1.00 52.78 223 SER A CA 1
ATOM 1419 C C . SER A 1 223 ? -24.154 -4.672 74.234 1.00 52.78 223 SER A C 1
ATOM 1421 O O . SER A 1 223 ? -25.162 -3.998 74.422 1.00 52.78 223 SER A O 1
ATOM 1423 N N . ASN A 1 224 ? -23.873 -5.751 74.960 1.00 42.12 224 ASN A N 1
ATOM 1424 C CA . ASN A 1 224 ? -24.318 -5.811 76.344 1.00 42.12 224 ASN A CA 1
ATOM 1425 C C . ASN A 1 224 ? -23.326 -6.615 77.183 1.00 42.12 224 ASN A C 1
ATOM 1427 O O . ASN A 1 224 ? -23.226 -7.837 77.074 1.00 42.12 224 ASN A O 1
ATOM 1431 N N . GLY A 1 225 ? -22.557 -5.868 77.975 1.00 43.53 225 GLY A N 1
ATOM 1432 C CA . GLY A 1 225 ? -21.723 -6.379 79.049 1.00 43.53 225 GLY A CA 1
ATOM 1433 C C . GLY A 1 225 ? -22.565 -6.873 80.225 1.00 43.53 225 GLY A C 1
ATOM 1434 O O . GLY A 1 225 ? -23.768 -6.637 80.306 1.00 43.53 225 GLY A O 1
ATOM 1435 N N . GLY A 1 226 ? -21.900 -7.611 81.111 1.00 45.25 226 GLY A N 1
ATOM 1436 C CA . GLY A 1 226 ? -22.491 -8.204 82.304 1.00 45.25 226 GLY A CA 1
ATOM 1437 C C . GLY A 1 226 ? -22.657 -7.255 83.497 1.00 45.25 226 GLY A C 1
ATOM 1438 O O . GLY A 1 226 ? -22.483 -6.045 83.385 1.00 45.25 226 GLY A O 1
ATOM 1439 N N . ALA A 1 227 ? -22.902 -7.902 84.646 1.00 44.00 227 ALA A N 1
ATOM 1440 C CA . ALA A 1 227 ? -23.295 -7.396 85.972 1.00 44.00 227 ALA A CA 1
ATOM 1441 C C . ALA A 1 227 ? -24.800 -7.080 86.058 1.00 44.00 227 ALA A C 1
ATOM 1443 O O . ALA A 1 227 ? -25.336 -6.366 85.228 1.00 44.00 227 ALA A O 1
ATOM 1444 N N . GLY A 1 228 ? -25.594 -7.619 86.981 1.00 42.12 228 GLY A N 1
ATOM 1445 C CA . GLY A 1 228 ? -25.330 -8.091 88.339 1.00 42.12 228 GLY A CA 1
ATOM 1446 C C . GLY A 1 228 ? -26.307 -7.343 89.256 1.00 42.12 228 GLY A C 1
ATOM 1447 O O . GLY A 1 228 ? -26.413 -6.129 89.136 1.00 42.12 228 GLY A O 1
ATOM 1448 N N . GLY A 1 229 ? -27.027 -8.032 90.149 1.00 41.09 229 GLY A N 1
ATOM 1449 C CA . GLY A 1 229 ? -27.765 -7.357 91.227 1.00 41.09 229 GLY A CA 1
ATOM 1450 C C . GLY A 1 229 ? -29.166 -7.886 91.534 1.00 41.09 229 GLY A C 1
ATOM 1451 O O . GLY A 1 229 ? -30.093 -7.746 90.748 1.00 41.09 229 GLY A O 1
ATOM 1452 N N . ASN A 1 230 ? -29.266 -8.451 92.735 1.00 47.44 230 ASN A N 1
ATOM 1453 C CA . ASN A 1 230 ? -30.422 -8.806 93.554 1.00 47.44 230 ASN A CA 1
ATOM 1454 C C . ASN A 1 230 ? -31.725 -8.000 93.379 1.00 47.44 230 ASN A C 1
ATOM 1456 O O . ASN A 1 230 ? -31.697 -6.775 93.281 1.00 47.44 230 ASN A O 1
ATOM 1460 N N . SER A 1 231 ? -32.842 -8.693 93.650 1.00 49.09 231 SER A N 1
ATOM 1461 C CA . SER A 1 231 ? -33.849 -8.419 94.710 1.00 49.09 231 SER A CA 1
ATOM 1462 C C . SER A 1 231 ? -35.273 -8.618 94.186 1.00 49.09 231 SER A C 1
ATOM 1464 O O . SER A 1 231 ? -35.677 -7.884 93.294 1.00 49.09 231 SER A O 1
ATOM 1466 N N . ALA A 1 232 ? -36.025 -9.556 94.779 1.00 46.03 232 ALA A N 1
ATOM 1467 C CA . ALA A 1 232 ? -37.420 -9.390 95.236 1.00 46.03 232 ALA A CA 1
ATOM 1468 C C . ALA A 1 232 ? -38.194 -10.727 95.240 1.00 46.03 232 ALA A C 1
ATOM 1470 O O . ALA A 1 232 ? -38.637 -11.214 94.205 1.00 46.03 232 ALA A O 1
ATOM 1471 N N . SER A 1 233 ? -38.420 -11.273 96.438 1.00 50.25 233 SER A N 1
ATOM 1472 C CA . SER A 1 233 ? -39.741 -11.804 96.822 1.00 50.25 233 SER A CA 1
ATOM 1473 C C . SER A 1 233 ? -40.624 -10.593 97.185 1.00 50.25 233 SER A C 1
ATOM 1475 O O . SER A 1 233 ? -40.056 -9.592 97.637 1.00 50.25 233 SER A O 1
ATOM 1477 N N . PRO A 1 234 ? -41.960 -10.612 96.996 1.00 61.28 234 PRO A N 1
ATOM 1478 C CA . PRO A 1 234 ? -42.833 -11.385 97.892 1.00 61.28 234 PRO A CA 1
ATOM 1479 C C . PRO A 1 234 ? -44.106 -11.971 97.243 1.00 61.28 234 PRO A C 1
ATOM 1481 O O . PRO A 1 234 ? -44.727 -11.345 96.385 1.00 61.28 234 PRO A O 1
ATOM 1484 N N . SER A 1 235 ? -44.530 -13.141 97.725 1.00 47.25 235 SER A N 1
ATOM 1485 C CA . SER A 1 235 ? -45.889 -13.505 98.194 1.00 47.25 235 SER A CA 1
ATOM 1486 C C . SER A 1 235 ? -45.948 -15.012 98.405 1.00 47.25 235 SER A C 1
ATOM 1488 O O . SER A 1 235 ? -45.560 -15.741 97.466 1.00 47.25 235 SER A O 1
#

pLDDT: mean 81.8, std 21.03, range [35.88, 98.81]